Protein AF-A0A1E1MBS5-F1 (afdb_monomer)

Nearest PDB structures (foldseek):
  5yw8-assembly1_D  TM=5.000E-01  e=1.693E-01  Mesocricetus auratus
  5ykf-assembly1_B  TM=5.000E-01  e=1.693E-01  Mesocricetus auratus
  5yke-assembly1_B  TM=4.920E-01  e=1.924E-01  Mesocricetus auratus
  8hw4-assembly1_A  TM=5.013E-01  e=8.390E-01  Homo sapiens
  7w4p-assembly1_B  TM=4.405E-01  e=5.359E-01  Mesocricetus auratus

Sequence (190 aa):
MQFASICRLAEPVIRFEAITGRLWSCFPVAGLALVTLIDHCDIVTKTQISFQLGLILVLIATILSVRRRPDVHRDGRLVDRQWNVSLWAKYSFYWSESSLGATSRSDFHNSDMPAMDHVIRSEKTTARFRNIAIKEYSLPLWVQIAWAFSWELALQWIATLFSNSSDVAPAFASLQLLKYLETREEGSPS

pLDDT: mean 74.84, std 11.25, range [43.44, 92.5]

Foldseek 3Di:
DPVVVLVPDPDPVVSVVVVVVVVVVVVVVVVLVVVCVPDDNPVSVVVVVVVVVVVVVVVVVVQQQDQPADFDDDPNFTAQCLNRGGNVCNVVVVSCVVVVVLVVDPPDDPVNHGHYDPCPPPVNVVVLLVVQQPPPPPDDPVVSVCVSCVVVVVVVVVVVVVVVVVVCVVVVVVVVVVVVVVVVVVPDDD

Secondary structure (DSSP, 8-state):
--STTGGG---HHHHHHHHHHHHHHHHHHHHHHHHHTTS-HHHHHHHHHHHHHHHHHHHHHHHHHS--SPPPEETTEEB-GGGTS-HHHHHTTHHHHHHHHHHTSTT--TTSSPBPPTTT-HHHHHHHHHHHS---TTS-HHHHHHHHTHHHHHHHHHHHHHHHHHHHHHHHHHHHHHHHHHHHHHT---

Solvent-accessible surface area (backbone atoms only — not comparable to full-atom values): 11204 Å² total; per-residue (Å²): 130,75,69,73,67,60,80,69,62,90,54,71,66,65,50,49,54,55,50,52,57,50,50,66,60,45,54,61,54,53,53,51,55,60,54,48,72,73,67,64,58,66,65,56,49,53,52,50,50,54,51,54,52,50,52,51,50,52,51,50,51,50,61,28,61,47,65,78,40,76,88,56,68,54,96,93,36,52,38,53,44,65,78,28,44,18,55,49,39,44,74,70,49,54,55,50,52,70,57,54,60,53,57,74,42,97,79,64,47,86,84,74,54,60,41,80,45,76,77,74,34,65,71,49,41,52,50,50,48,62,70,66,44,69,87,58,93,83,66,60,68,68,58,47,50,52,60,76,42,39,68,62,50,51,53,52,50,51,53,48,54,51,50,59,56,54,67,48,46,63,62,52,52,52,52,51,50,49,54,56,51,52,58,55,60,75,68,59,85,128

Structure (mmCIF, N/CA/C/O backbone):
data_AF-A0A1E1MBS5-F1
#
_entry.id   AF-A0A1E1MBS5-F1
#
loop_
_atom_site.group_PDB
_atom_site.id
_atom_site.type_symbol
_atom_site.label_atom_id
_atom_site.label_alt_id
_atom_site.label_comp_id
_atom_site.label_asym_id
_atom_site.label_entity_id
_atom_site.label_seq_id
_atom_site.pdbx_PDB_ins_code
_atom_site.Cartn_x
_atom_site.Cartn_y
_atom_site.Cartn_z
_atom_site.occupancy
_atom_site.B_iso_or_equiv
_atom_site.auth_seq_id
_atom_site.auth_comp_id
_atom_site.auth_asym_id
_atom_site.auth_atom_id
_atom_site.pdbx_PDB_model_num
ATOM 1 N N . MET A 1 1 ? 24.872 -13.640 12.263 1.00 43.44 1 MET A N 1
ATOM 2 C CA . MET A 1 1 ? 24.181 -13.540 13.574 1.00 43.44 1 MET A CA 1
ATOM 3 C C . MET A 1 1 ? 22.720 -14.040 13.585 1.00 43.44 1 MET A C 1
ATOM 5 O O . MET A 1 1 ? 22.078 -13.929 14.617 1.00 43.44 1 MET A O 1
ATOM 9 N N . GLN A 1 2 ? 22.181 -14.652 12.517 1.00 46.75 2 GLN A N 1
ATOM 10 C CA . GLN A 1 2 ? 20.770 -15.102 12.475 1.00 46.75 2 GLN A CA 1
ATOM 11 C C . GLN A 1 2 ? 20.529 -16.574 12.872 1.00 46.75 2 GLN A C 1
ATOM 13 O O . GLN A 1 2 ? 19.384 -16.985 13.019 1.00 46.75 2 GLN A O 1
ATOM 18 N N . PHE A 1 3 ? 21.585 -17.375 13.048 1.00 49.19 3 PHE A N 1
ATOM 19 C CA . PHE A 1 3 ? 21.461 -18.780 13.463 1.00 49.19 3 PHE A CA 1
ATOM 20 C C . PHE A 1 3 ? 21.221 -18.932 14.975 1.00 49.19 3 PHE A C 1
ATOM 22 O O . PHE A 1 3 ? 20.470 -19.804 15.400 1.00 49.19 3 PHE A O 1
ATOM 29 N N . ALA A 1 4 ? 21.795 -18.041 15.792 1.00 53.50 4 ALA A N 1
ATOM 30 C CA . ALA A 1 4 ? 21.719 -18.122 17.253 1.00 53.50 4 ALA A CA 1
ATOM 31 C C . ALA A 1 4 ? 20.315 -17.831 17.820 1.00 53.50 4 ALA A C 1
ATOM 33 O O . ALA A 1 4 ? 19.956 -18.341 18.880 1.00 53.50 4 ALA A O 1
ATOM 34 N N . SER A 1 5 ? 19.497 -17.045 17.114 1.00 55.53 5 SER A N 1
ATOM 35 C CA . SER A 1 5 ? 18.133 -16.696 17.532 1.00 55.53 5 SER A CA 1
ATOM 36 C C . SER A 1 5 ? 17.126 -17.840 17.356 1.00 55.53 5 SER A C 1
ATOM 38 O O . SER A 1 5 ? 16.108 -17.865 18.041 1.00 55.53 5 SER A O 1
ATOM 40 N N . ILE A 1 6 ? 17.420 -18.822 16.499 1.00 52.81 6 ILE A N 1
ATOM 41 C CA . ILE A 1 6 ? 16.514 -19.939 16.172 1.00 52.81 6 ILE A CA 1
ATOM 42 C C . ILE A 1 6 ? 16.609 -21.056 17.221 1.00 52.81 6 ILE A C 1
ATOM 44 O O . ILE A 1 6 ? 15.614 -21.713 17.530 1.00 52.81 6 ILE A O 1
ATOM 48 N N . CYS A 1 7 ? 17.771 -21.203 17.867 1.00 55.03 7 CYS A N 1
ATOM 49 C CA . CYS A 1 7 ? 17.985 -22.169 18.947 1.00 55.03 7 CYS A CA 1
ATOM 50 C C . CYS A 1 7 ? 17.144 -21.897 20.209 1.00 55.03 7 CYS A C 1
ATOM 52 O O . CYS A 1 7 ? 17.124 -22.745 21.101 1.00 55.03 7 CYS A O 1
ATOM 54 N N . ARG A 1 8 ? 16.426 -20.765 20.286 1.00 55.91 8 ARG A N 1
ATOM 55 C CA . ARG A 1 8 ? 15.560 -20.388 21.418 1.00 55.91 8 ARG A CA 1
ATOM 56 C C . ARG A 1 8 ? 14.064 -20.693 21.235 1.00 55.91 8 ARG A C 1
ATOM 58 O O . ARG A 1 8 ? 13.311 -20.501 22.180 1.00 55.91 8 ARG A O 1
ATOM 65 N N . LEU A 1 9 ? 13.609 -21.172 20.073 1.00 52.72 9 LEU A N 1
ATOM 66 C CA . LEU A 1 9 ? 12.180 -21.458 19.841 1.00 52.72 9 LEU A CA 1
ATOM 67 C C . LEU A 1 9 ? 11.776 -22.810 20.454 1.00 52.72 9 LEU A C 1
ATOM 69 O O . LEU A 1 9 ? 12.338 -23.828 20.071 1.00 52.72 9 LEU A O 1
ATOM 73 N N . ALA A 1 10 ? 10.849 -22.850 21.409 1.00 56.34 10 ALA A N 1
ATOM 74 C CA . ALA A 1 10 ? 10.557 -24.056 22.199 1.00 56.34 10 ALA A CA 1
ATOM 75 C C . ALA A 1 10 ? 9.855 -25.194 21.423 1.00 56.34 10 ALA A C 1
ATOM 77 O O . ALA A 1 10 ? 9.894 -26.338 21.866 1.00 56.34 10 ALA A O 1
ATOM 78 N N . GLU A 1 11 ? 9.256 -24.916 20.260 1.00 61.88 11 GLU A N 1
ATOM 79 C CA . GLU A 1 11 ? 8.455 -25.901 19.525 1.00 61.88 11 GLU A CA 1
ATOM 80 C C . GLU A 1 11 ? 9.230 -26.543 18.352 1.00 61.88 11 GLU A C 1
ATOM 82 O O . GLU A 1 11 ? 9.668 -25.840 17.433 1.00 61.88 11 GLU A O 1
ATOM 87 N N . PRO A 1 12 ? 9.412 -27.880 18.344 1.00 59.19 12 PRO A N 1
ATOM 88 C CA . PRO A 1 12 ? 10.270 -28.578 17.380 1.00 59.19 12 PRO A CA 1
ATOM 89 C C . PRO A 1 12 ? 9.708 -28.585 15.951 1.00 59.19 12 PRO A C 1
ATOM 91 O O . PRO A 1 12 ? 10.474 -28.604 14.989 1.00 59.19 12 PRO A O 1
ATOM 94 N N . VAL A 1 13 ? 8.384 -28.519 15.801 1.00 60.75 13 VAL A N 1
ATOM 95 C CA . VAL A 1 13 ? 7.705 -28.590 14.497 1.00 60.75 13 VAL A CA 1
ATOM 96 C C . VAL A 1 13 ? 7.935 -27.313 13.684 1.00 60.75 13 VAL A C 1
ATOM 98 O O . VAL A 1 13 ? 8.320 -27.382 12.520 1.00 60.75 13 VAL A O 1
ATOM 101 N N . ILE A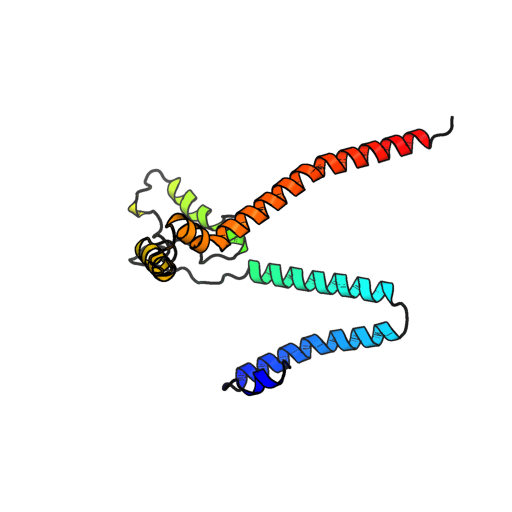 1 14 ? 7.828 -26.146 14.327 1.00 60.38 14 ILE A N 1
ATOM 102 C CA . ILE A 1 14 ? 8.049 -24.842 13.683 1.00 60.38 14 ILE A CA 1
ATOM 103 C C . ILE A 1 14 ? 9.520 -24.676 13.274 1.00 60.38 14 ILE A C 1
ATOM 105 O O . ILE A 1 14 ? 9.825 -24.085 12.238 1.00 60.38 14 ILE A O 1
ATOM 109 N N . ARG A 1 15 ? 10.456 -25.247 14.048 1.00 59.34 15 ARG A N 1
ATOM 110 C CA . ARG A 1 15 ? 11.875 -25.290 13.660 1.00 59.34 15 ARG A CA 1
ATOM 111 C C . ARG A 1 15 ? 12.094 -26.125 12.405 1.00 59.34 15 ARG A C 1
ATOM 113 O O . ARG A 1 15 ? 12.834 -25.689 11.530 1.00 59.34 15 ARG A O 1
ATOM 120 N N . PHE A 1 16 ? 11.479 -27.304 12.322 1.00 63.84 16 PHE A N 1
ATOM 121 C CA . PHE A 1 16 ? 11.656 -28.199 11.182 1.00 63.84 16 PHE A CA 1
ATOM 122 C C . PHE A 1 16 ? 11.092 -27.583 9.900 1.00 63.84 16 PHE A C 1
ATOM 124 O O . PHE A 1 16 ? 11.793 -27.515 8.897 1.00 63.84 16 PHE A O 1
ATOM 131 N N . GLU A 1 17 ? 9.883 -27.026 9.953 1.00 65.56 17 GLU A N 1
ATOM 132 C CA . GLU A 1 17 ? 9.257 -26.370 8.801 1.00 65.56 17 GLU A CA 1
ATOM 133 C C . GLU A 1 17 ? 10.051 -25.131 8.337 1.00 65.56 17 GLU A C 1
ATOM 135 O O . GLU A 1 17 ? 10.275 -24.937 7.140 1.00 65.56 17 GLU A O 1
ATOM 140 N N . ALA A 1 18 ? 10.588 -24.344 9.279 1.00 59.78 18 ALA A N 1
ATOM 141 C CA . ALA A 1 18 ? 11.434 -23.190 8.973 1.00 59.78 18 ALA A CA 1
ATOM 142 C C . ALA A 1 18 ? 12.805 -23.573 8.384 1.00 59.78 18 ALA A C 1
ATOM 144 O O . ALA A 1 18 ? 13.336 -22.852 7.534 1.00 59.78 18 ALA A O 1
ATOM 145 N N . ILE A 1 19 ? 13.395 -24.686 8.829 1.00 58.56 19 ILE A N 1
ATOM 146 C CA . ILE A 1 19 ? 14.666 -25.204 8.302 1.00 58.56 19 ILE A CA 1
ATOM 147 C C . ILE A 1 19 ? 14.451 -25.780 6.901 1.00 58.56 19 ILE A C 1
ATOM 149 O O . ILE A 1 19 ? 15.193 -25.431 5.981 1.00 58.56 19 ILE A O 1
ATOM 153 N N . THR A 1 20 ? 13.405 -26.586 6.713 1.00 65.62 20 THR A N 1
ATOM 1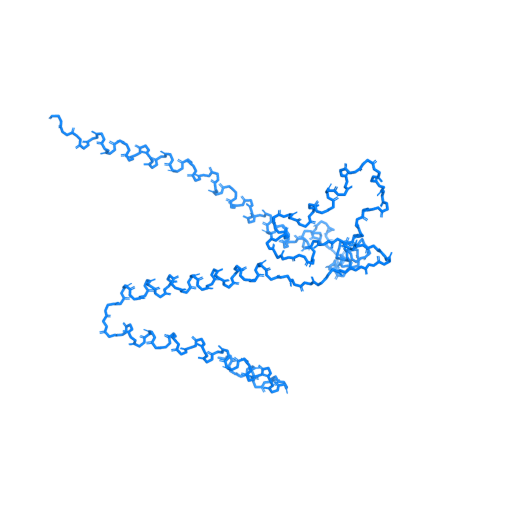54 C CA . THR A 1 20 ? 13.068 -27.176 5.416 1.00 65.62 20 THR A CA 1
ATOM 155 C C . THR A 1 20 ? 12.744 -26.077 4.401 1.00 65.62 20 THR A C 1
ATOM 157 O O . THR A 1 20 ? 13.358 -26.047 3.339 1.00 65.62 20 THR A O 1
ATOM 160 N N . GLY A 1 21 ? 11.925 -25.074 4.740 1.00 60.59 21 GLY A N 1
ATOM 161 C CA . GLY A 1 21 ? 11.631 -23.955 3.833 1.00 60.59 21 GLY A CA 1
ATOM 162 C C . GLY A 1 21 ? 12.871 -23.176 3.364 1.00 60.59 21 GLY A C 1
ATOM 163 O O . GLY A 1 21 ? 12.957 -22.792 2.198 1.00 60.59 21 GLY A O 1
ATOM 164 N N . ARG A 1 22 ? 13.875 -22.995 4.234 1.00 59.41 22 ARG A N 1
ATOM 165 C CA . ARG A 1 22 ? 15.131 -22.296 3.890 1.00 59.41 22 ARG A CA 1
ATOM 166 C C . ARG A 1 22 ? 16.079 -23.137 3.031 1.00 59.41 22 ARG A C 1
ATOM 168 O O . ARG A 1 22 ? 16.760 -22.590 2.163 1.00 59.41 22 ARG A O 1
ATOM 175 N N . LEU A 1 23 ? 16.115 -24.453 3.243 1.00 58.50 23 LEU A N 1
ATOM 176 C CA . LEU A 1 23 ? 16.908 -25.387 2.433 1.00 58.50 23 LEU A CA 1
ATOM 177 C C . LEU A 1 23 ? 16.415 -25.437 0.983 1.00 58.50 23 LEU A C 1
ATOM 179 O O . LEU A 1 23 ? 17.227 -25.356 0.060 1.00 58.50 23 LEU A O 1
ATOM 183 N N . TRP A 1 24 ? 15.094 -25.475 0.785 1.00 58.53 24 TRP A N 1
ATOM 184 C CA . TRP A 1 24 ? 14.482 -25.498 -0.547 1.00 58.53 24 TRP A CA 1
ATOM 185 C C . TRP A 1 24 ? 14.707 -24.201 -1.337 1.00 58.53 24 TRP A C 1
ATOM 187 O O . TRP A 1 24 ? 14.851 -24.260 -2.554 1.00 58.53 24 TRP A O 1
ATOM 197 N N . SER A 1 25 ? 14.816 -23.042 -0.674 1.00 62.84 25 SER A N 1
ATOM 198 C CA . SER A 1 25 ? 15.157 -21.782 -1.354 1.00 62.84 25 SER A CA 1
ATOM 199 C C . SER A 1 25 ? 16.639 -21.662 -1.727 1.00 62.84 25 SER A C 1
ATOM 201 O O . SER A 1 25 ? 16.966 -21.028 -2.726 1.00 62.84 25 SER A O 1
ATOM 203 N N . CYS A 1 26 ? 17.545 -22.265 -0.949 1.00 58.16 26 CYS A N 1
ATOM 204 C CA . CYS A 1 26 ? 18.988 -22.132 -1.176 1.00 58.16 26 CYS A CA 1
ATOM 205 C C . CYS A 1 26 ? 19.525 -23.083 -2.249 1.00 58.16 26 CYS A C 1
ATOM 207 O O . CYS A 1 26 ? 20.440 -22.706 -2.973 1.00 58.16 26 CYS A O 1
ATOM 209 N N . PHE A 1 27 ? 18.967 -24.288 -2.376 1.00 65.69 27 PHE A N 1
ATOM 210 C CA . PHE A 1 27 ? 19.426 -25.282 -3.352 1.00 65.69 27 PHE A CA 1
ATOM 211 C C . PHE A 1 27 ? 19.411 -24.792 -4.815 1.00 65.69 27 PHE A C 1
ATOM 213 O O . PHE A 1 27 ? 20.440 -24.910 -5.483 1.00 65.69 27 PHE A O 1
ATOM 220 N N . PRO A 1 28 ? 18.316 -24.191 -5.328 1.00 64.25 28 PRO A N 1
ATOM 221 C CA . PRO A 1 28 ? 18.292 -23.690 -6.701 1.00 64.25 28 PRO A CA 1
ATOM 222 C C . PRO A 1 28 ? 19.162 -22.438 -6.874 1.00 64.25 28 PRO A C 1
ATOM 224 O O . PRO A 1 28 ? 19.803 -22.284 -7.907 1.00 64.25 28 PRO A O 1
ATOM 227 N N . VAL A 1 29 ? 19.247 -21.570 -5.860 1.00 68.38 29 VAL A N 1
ATOM 228 C CA . VAL A 1 29 ? 20.064 -20.344 -5.914 1.00 68.38 29 VAL A CA 1
ATOM 229 C C . VAL A 1 29 ? 21.560 -20.670 -5.921 1.00 68.38 29 VAL A C 1
ATOM 231 O O . VAL A 1 29 ? 22.307 -20.083 -6.697 1.00 68.38 29 VAL A O 1
ATOM 234 N N . ALA A 1 30 ? 21.998 -21.634 -5.109 1.00 68.62 30 ALA A N 1
ATOM 235 C CA . ALA A 1 30 ? 23.387 -22.087 -5.075 1.00 68.62 30 ALA A CA 1
ATOM 236 C C . ALA A 1 30 ? 23.769 -22.871 -6.341 1.00 68.62 30 ALA A C 1
ATOM 238 O O . ALA A 1 30 ? 24.863 -22.679 -6.867 1.00 68.62 30 ALA A O 1
ATOM 239 N N . GLY A 1 31 ? 22.861 -23.708 -6.857 1.00 68.19 31 GLY A N 1
ATOM 240 C CA . GLY A 1 31 ? 23.065 -24.435 -8.112 1.00 68.19 31 GLY A CA 1
ATOM 241 C C . GLY A 1 31 ? 23.203 -23.499 -9.314 1.00 68.19 31 GLY A C 1
ATOM 242 O O . GLY A 1 31 ? 24.127 -23.653 -10.107 1.00 68.19 31 GLY A O 1
ATOM 243 N N . LEU A 1 32 ? 22.346 -22.479 -9.414 1.00 65.00 32 LEU A N 1
ATOM 244 C CA . LEU A 1 32 ? 22.415 -21.482 -10.487 1.00 65.00 32 LEU A CA 1
ATOM 245 C C . LEU A 1 32 ? 23.643 -20.571 -10.354 1.00 65.00 32 LEU A C 1
ATOM 247 O O . LEU A 1 32 ? 24.292 -20.301 -11.359 1.00 65.00 32 LEU A O 1
ATOM 251 N N . ALA A 1 33 ? 24.031 -20.182 -9.133 1.00 65.50 33 ALA A N 1
ATOM 252 C CA . ALA A 1 33 ? 25.256 -19.415 -8.893 1.00 65.50 33 ALA A CA 1
ATOM 253 C C . ALA A 1 33 ? 26.529 -20.182 -9.311 1.00 65.50 33 ALA A C 1
ATOM 255 O O . ALA A 1 33 ? 27.469 -19.598 -9.851 1.00 65.50 33 ALA A O 1
ATOM 256 N N . LEU A 1 34 ? 26.555 -21.502 -9.109 1.00 64.62 34 LEU A N 1
ATOM 257 C CA . LEU A 1 34 ? 27.677 -22.347 -9.524 1.00 64.62 34 LEU A CA 1
ATOM 258 C C . LEU A 1 34 ? 27.730 -22.507 -11.054 1.00 64.62 34 LEU A C 1
ATOM 260 O O . LEU A 1 34 ? 28.814 -22.485 -11.631 1.00 64.62 34 LEU A O 1
ATOM 264 N N . VAL A 1 35 ? 26.569 -22.569 -11.719 1.00 63.78 35 VAL A N 1
ATOM 265 C CA . VAL A 1 35 ? 26.462 -22.568 -13.191 1.00 63.78 35 VAL A CA 1
ATOM 266 C C . VAL A 1 35 ? 26.869 -21.213 -13.793 1.00 63.78 35 VAL A C 1
ATOM 268 O O . VAL A 1 35 ? 27.533 -21.193 -14.826 1.00 63.78 35 VAL A O 1
ATOM 271 N N . THR A 1 36 ? 26.572 -20.083 -13.134 1.00 62.69 36 THR A N 1
ATOM 272 C CA . THR A 1 36 ? 26.982 -18.737 -13.602 1.00 62.69 36 THR A CA 1
ATOM 273 C C . THR A 1 36 ? 28.489 -18.482 -13.553 1.00 62.69 36 THR A C 1
ATOM 275 O O . THR A 1 36 ? 28.961 -17.544 -14.190 1.00 62.69 36 THR A O 1
ATOM 278 N N . LEU A 1 37 ? 29.249 -19.297 -12.812 1.00 64.44 37 LEU A N 1
ATOM 279 C CA . LEU A 1 37 ? 30.705 -19.172 -12.714 1.00 64.44 37 LEU A CA 1
ATOM 280 C C . LEU A 1 37 ? 31.432 -19.745 -13.948 1.00 64.44 37 LEU A C 1
ATOM 282 O O . LEU A 1 37 ? 32.617 -19.479 -14.124 1.00 64.44 37 LEU A O 1
ATOM 286 N N . ILE A 1 38 ? 30.750 -20.552 -14.773 1.00 68.06 38 ILE A N 1
ATOM 287 C CA . ILE A 1 38 ? 31.397 -21.388 -15.795 1.00 68.06 38 ILE A CA 1
ATOM 288 C C . ILE A 1 38 ? 31.468 -20.710 -17.172 1.00 68.06 38 ILE A C 1
ATOM 290 O O . ILE A 1 38 ? 32.527 -20.795 -17.780 1.00 68.06 38 ILE A O 1
ATOM 294 N N . ASP A 1 39 ? 30.433 -20.009 -17.655 1.00 67.56 39 ASP A N 1
ATOM 295 C CA . ASP A 1 39 ? 30.529 -19.091 -18.811 1.00 67.56 39 ASP A CA 1
ATOM 296 C C . ASP A 1 39 ? 29.199 -18.324 -19.036 1.00 67.56 39 ASP A C 1
ATOM 298 O O . ASP A 1 39 ? 28.127 -18.852 -18.745 1.00 67.56 39 ASP A O 1
ATOM 302 N N . HIS A 1 40 ? 29.261 -17.104 -19.593 1.00 65.94 40 HIS A N 1
ATOM 303 C CA . HIS A 1 40 ? 28.150 -16.183 -19.948 1.00 65.94 40 HIS A CA 1
ATOM 304 C C . HIS A 1 40 ? 27.393 -15.491 -18.784 1.00 65.94 40 HIS A C 1
ATOM 306 O O . HIS A 1 40 ? 26.178 -15.612 -18.607 1.00 65.94 40 HIS A O 1
ATOM 312 N N . CYS A 1 41 ? 28.127 -14.656 -18.041 1.00 62.53 41 CYS A N 1
ATOM 313 C CA . CYS A 1 41 ? 27.702 -13.973 -16.809 1.00 62.53 41 CYS A CA 1
ATOM 314 C C . CYS A 1 41 ? 26.468 -13.039 -16.942 1.00 62.53 41 CYS A C 1
ATOM 316 O O . CYS A 1 41 ? 25.635 -12.987 -16.037 1.00 62.53 41 CYS A O 1
ATOM 318 N N . ASP A 1 42 ? 26.278 -12.336 -18.066 1.00 68.88 42 ASP A N 1
ATOM 319 C CA . ASP A 1 42 ? 25.215 -11.314 -18.179 1.00 68.88 42 ASP A CA 1
ATOM 320 C C . ASP A 1 42 ? 23.835 -11.862 -18.571 1.00 68.88 42 ASP A C 1
ATOM 322 O O . ASP A 1 42 ? 22.803 -11.354 -18.127 1.00 68.88 42 ASP A O 1
ATOM 326 N N . ILE A 1 43 ? 23.779 -12.886 -19.423 1.00 68.06 43 ILE A N 1
ATOM 327 C CA . ILE A 1 43 ? 22.499 -13.426 -19.915 1.00 68.06 43 ILE A CA 1
ATOM 328 C C . ILE A 1 43 ? 21.842 -14.271 -18.822 1.00 68.06 43 ILE A C 1
ATOM 330 O O . ILE A 1 43 ? 20.634 -14.172 -18.587 1.00 68.06 43 ILE A O 1
ATOM 334 N N . VAL A 1 44 ? 22.641 -15.065 -18.108 1.00 73.56 44 VAL A N 1
ATOM 335 C CA . VAL A 1 44 ? 22.144 -15.956 -17.056 1.00 73.56 44 VAL A CA 1
ATOM 336 C C . VAL A 1 44 ? 21.650 -15.152 -15.848 1.00 73.56 44 VAL A C 1
ATOM 338 O O . VAL A 1 44 ? 20.568 -15.431 -15.331 1.00 73.56 44 VAL A O 1
ATOM 341 N N . THR A 1 45 ? 22.359 -14.090 -15.450 1.00 72.94 45 THR A N 1
ATOM 342 C CA . THR A 1 45 ? 21.942 -13.219 -14.334 1.00 72.94 45 THR A CA 1
ATOM 343 C C . THR A 1 45 ? 20.668 -12.437 -14.647 1.00 72.94 45 THR A C 1
ATOM 345 O O . THR A 1 45 ? 19.757 -12.405 -13.816 1.00 72.94 45 THR A O 1
ATOM 348 N N . LYS A 1 46 ? 20.535 -11.879 -15.858 1.00 77.94 46 LYS A N 1
ATOM 349 C CA . LYS A 1 46 ? 19.292 -11.222 -16.303 1.00 77.94 46 LYS A CA 1
ATOM 350 C C . LYS A 1 46 ? 18.107 -12.185 -16.285 1.00 77.94 46 LYS A C 1
ATOM 352 O O . LYS A 1 46 ? 17.058 -11.854 -15.738 1.00 77.94 46 LYS A O 1
ATOM 357 N N . THR A 1 47 ? 18.299 -13.395 -16.808 1.00 78.62 47 THR A N 1
ATOM 358 C CA . THR A 1 47 ? 17.253 -14.429 -16.842 1.00 78.62 47 THR A CA 1
ATOM 359 C C . THR A 1 47 ? 16.830 -14.842 -15.430 1.00 78.62 47 THR A C 1
ATOM 361 O O . T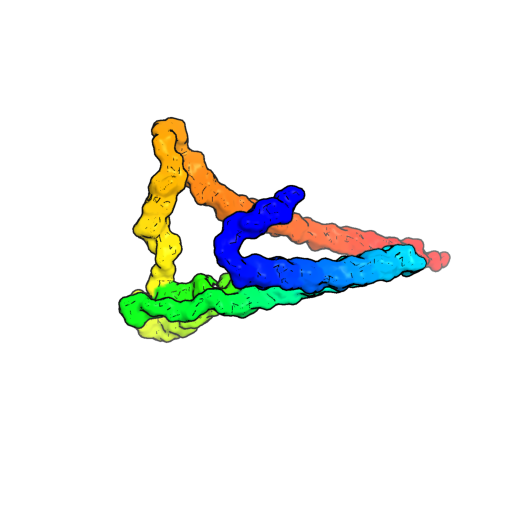HR A 1 47 ? 15.637 -14.968 -15.146 1.00 78.62 47 THR A O 1
ATOM 364 N N . GLN A 1 48 ? 17.788 -14.977 -14.509 1.00 77.75 48 GLN A N 1
ATOM 365 C CA . GLN A 1 48 ? 17.510 -15.306 -13.114 1.00 77.75 48 GLN A CA 1
ATOM 366 C C . GLN A 1 48 ? 16.721 -14.197 -12.403 1.00 77.75 48 GLN A C 1
ATOM 368 O O . GLN A 1 48 ? 15.763 -14.498 -11.691 1.00 77.75 48 GLN A O 1
ATOM 373 N N . ILE A 1 49 ? 17.085 -12.927 -12.601 1.00 82.00 49 ILE A N 1
ATOM 374 C CA . ILE A 1 49 ? 16.376 -11.789 -11.994 1.00 82.00 49 ILE A CA 1
ATOM 375 C C . ILE A 1 49 ? 14.936 -11.720 -12.511 1.00 82.00 49 ILE A C 1
ATOM 377 O O . ILE A 1 49 ? 14.008 -11.581 -11.714 1.00 82.00 49 ILE A O 1
ATOM 381 N N . SER A 1 50 ? 14.722 -11.881 -13.821 1.00 81.19 50 SER A N 1
ATOM 382 C CA . SER A 1 50 ? 13.375 -11.927 -14.403 1.00 81.19 50 SER A CA 1
ATOM 383 C C . SER A 1 50 ? 12.538 -13.066 -13.819 1.00 81.19 50 SER A C 1
ATOM 385 O O . SER A 1 50 ? 11.370 -12.865 -13.488 1.00 81.19 50 SER A O 1
ATOM 387 N N . PHE A 1 51 ? 13.138 -14.243 -13.627 1.00 85.56 51 PHE A N 1
ATOM 388 C CA . PHE A 1 51 ? 12.455 -15.383 -13.020 1.00 85.56 51 PHE A CA 1
ATOM 389 C C . PHE A 1 51 ? 12.103 -15.137 -11.544 1.00 85.56 51 PHE A C 1
ATOM 391 O O . PHE A 1 51 ? 10.979 -15.410 -11.122 1.00 85.56 51 PHE A O 1
ATOM 398 N N . GLN A 1 52 ? 13.024 -14.559 -10.767 1.00 85.75 52 GLN A N 1
ATOM 399 C CA . GLN A 1 52 ? 12.775 -14.185 -9.371 1.00 85.75 52 GLN A CA 1
ATOM 400 C C . GLN A 1 52 ? 11.661 -13.138 -9.253 1.00 85.75 52 GLN A C 1
ATOM 402 O O . GLN A 1 52 ? 10.777 -13.284 -8.410 1.00 85.75 52 GLN A O 1
ATOM 407 N N . LEU A 1 53 ? 11.649 -12.127 -10.126 1.00 88.44 53 LEU A N 1
ATOM 408 C CA . LEU A 1 53 ? 10.574 -11.134 -10.186 1.00 88.44 53 LEU A CA 1
ATOM 409 C C . LEU A 1 53 ? 9.225 -11.772 -10.535 1.00 88.44 53 LEU A C 1
ATOM 411 O O . LEU A 1 53 ? 8.220 -11.456 -9.899 1.00 88.44 53 LEU A O 1
ATOM 415 N N . GLY A 1 54 ? 9.203 -12.707 -11.489 1.00 88.75 54 GLY A N 1
ATOM 416 C CA . GLY A 1 54 ? 8.000 -13.458 -11.847 1.00 88.75 54 GLY A CA 1
ATOM 417 C C . GLY A 1 54 ? 7.440 -14.262 -10.671 1.00 88.75 54 GLY A C 1
ATOM 418 O O . GLY A 1 54 ? 6.251 -14.170 -10.370 1.00 88.75 54 GLY A O 1
ATOM 419 N N . LEU A 1 55 ? 8.297 -14.988 -9.948 1.00 87.44 55 LEU A N 1
ATOM 420 C CA . LEU A 1 55 ? 7.893 -15.737 -8.754 1.00 87.44 55 LEU A CA 1
ATOM 421 C C . LEU A 1 55 ? 7.354 -14.825 -7.647 1.00 87.44 55 LEU A C 1
ATOM 423 O O . LEU A 1 55 ? 6.336 -15.145 -7.035 1.00 87.44 55 LEU A O 1
ATOM 427 N N . ILE A 1 56 ? 7.996 -13.677 -7.408 1.00 88.81 56 ILE A N 1
ATOM 428 C CA . ILE A 1 56 ? 7.517 -12.687 -6.434 1.00 88.81 56 ILE A CA 1
ATOM 429 C C . ILE A 1 56 ? 6.133 -12.172 -6.836 1.00 88.81 56 ILE A C 1
ATOM 431 O O . ILE A 1 56 ? 5.248 -12.081 -5.987 1.00 88.81 56 ILE A O 1
ATOM 435 N N . LEU A 1 57 ? 5.910 -11.885 -8.118 1.00 89.38 57 LEU A N 1
ATOM 436 C CA . LEU A 1 57 ? 4.619 -11.410 -8.610 1.00 89.38 57 LEU A CA 1
ATOM 437 C C . LEU A 1 57 ? 3.520 -12.464 -8.420 1.00 89.38 57 LEU A C 1
ATOM 439 O O . LEU A 1 57 ? 2.433 -12.133 -7.948 1.00 89.38 57 LEU A O 1
ATOM 443 N N . VAL A 1 58 ? 3.812 -13.737 -8.699 1.00 88.12 58 VAL A N 1
ATOM 444 C CA . VAL A 1 58 ? 2.880 -14.852 -8.451 1.00 88.12 58 VAL A CA 1
ATOM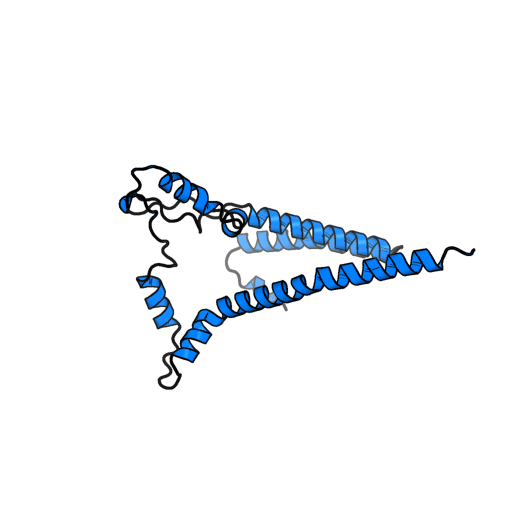 445 C C . VAL A 1 58 ? 2.583 -15.005 -6.956 1.00 88.12 58 VAL A C 1
ATOM 447 O O . VAL A 1 58 ? 1.427 -15.180 -6.566 1.00 88.12 58 VAL A O 1
ATOM 450 N N . LEU A 1 59 ? 3.592 -14.885 -6.091 1.00 86.81 59 LEU A N 1
ATOM 451 C CA . LEU A 1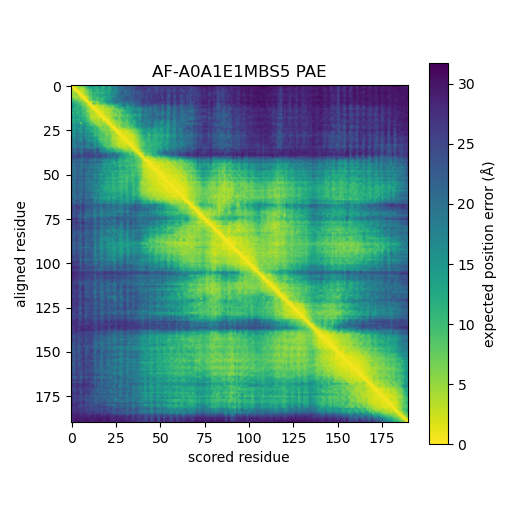 59 ? 3.393 -14.900 -4.639 1.00 86.81 59 LEU A CA 1
ATOM 452 C C . LEU A 1 59 ? 2.516 -13.730 -4.177 1.00 86.81 59 LEU A C 1
ATOM 454 O O . LEU A 1 59 ? 1.599 -13.919 -3.384 1.00 86.81 59 LEU A O 1
ATOM 458 N N . ILE A 1 60 ? 2.731 -12.528 -4.707 1.00 86.12 60 ILE A N 1
ATOM 459 C CA . ILE A 1 60 ? 1.880 -11.374 -4.401 1.00 86.12 60 ILE A CA 1
ATOM 460 C C . ILE A 1 60 ? 0.446 -11.633 -4.876 1.00 86.12 60 ILE A C 1
ATOM 462 O O . ILE A 1 60 ? -0.488 -11.460 -4.097 1.00 86.12 60 ILE A O 1
ATOM 466 N N . ALA A 1 61 ? 0.255 -12.107 -6.108 1.00 83.94 61 ALA A N 1
ATOM 467 C CA . ALA A 1 61 ? -1.066 -12.395 -6.664 1.00 83.94 61 ALA A CA 1
ATOM 468 C C . ALA A 1 61 ? -1.825 -13.451 -5.845 1.00 83.94 61 ALA A C 1
ATOM 470 O O . ALA A 1 61 ? -3.001 -13.269 -5.524 1.00 83.94 61 ALA A O 1
ATOM 471 N N . THR A 1 62 ? -1.146 -14.523 -5.432 1.00 83.56 62 THR A N 1
ATOM 472 C CA . THR A 1 62 ? -1.743 -15.550 -4.567 1.00 83.56 62 THR A CA 1
ATOM 473 C C . THR A 1 62 ? -2.130 -14.970 -3.207 1.00 83.56 62 THR A C 1
ATOM 475 O O . THR A 1 62 ? -3.275 -15.129 -2.788 1.00 83.56 62 THR A O 1
ATOM 478 N N . ILE A 1 63 ? -1.248 -14.204 -2.556 1.00 82.81 63 ILE A N 1
ATOM 479 C CA . ILE A 1 63 ? -1.539 -13.527 -1.281 1.00 82.81 63 ILE A CA 1
ATOM 480 C C . ILE A 1 63 ? -2.722 -12.555 -1.407 1.00 82.81 63 ILE A C 1
ATOM 482 O O . ILE A 1 63 ? -3.522 -12.440 -0.473 1.00 82.81 63 ILE A O 1
ATOM 486 N N . LEU A 1 64 ? -2.832 -11.850 -2.536 1.00 81.94 64 LEU A N 1
ATOM 487 C CA . LEU A 1 64 ? -3.920 -10.913 -2.805 1.00 81.94 64 LEU A CA 1
ATOM 488 C C . LEU A 1 64 ? -5.256 -11.618 -3.057 1.00 81.94 64 LEU A C 1
ATOM 490 O O . LEU A 1 64 ? -6.298 -11.064 -2.702 1.00 81.94 64 LEU A O 1
ATOM 494 N N . SER A 1 65 ? -5.221 -12.821 -3.636 1.00 81.25 65 SER A N 1
ATOM 495 C CA . SER A 1 65 ? -6.404 -13.612 -3.981 1.00 81.25 65 SER A CA 1
ATOM 496 C C . SER A 1 65 ? -6.921 -14.476 -2.827 1.00 81.25 65 SER A C 1
ATOM 498 O O . SER A 1 65 ? -8.113 -14.785 -2.794 1.00 81.25 65 SER A O 1
ATOM 500 N N . VAL A 1 66 ? -6.070 -14.870 -1.872 1.00 82.81 66 VAL A N 1
ATOM 501 C CA . VAL A 1 66 ? -6.491 -15.712 -0.741 1.00 82.81 66 VAL A CA 1
ATOM 502 C C . VAL A 1 66 ? -7.493 -14.969 0.150 1.00 82.81 66 VAL A C 1
ATOM 504 O O . VAL A 1 66 ? -7.219 -13.892 0.687 1.00 82.81 66 VAL A O 1
ATOM 507 N N . ARG A 1 67 ? -8.664 -15.584 0.355 1.00 75.50 67 ARG A N 1
ATOM 508 C CA . ARG A 1 67 ? -9.681 -15.127 1.310 1.00 75.50 67 ARG A CA 1
ATOM 509 C C . ARG A 1 67 ? -9.195 -15.411 2.732 1.00 75.50 67 ARG A C 1
ATOM 511 O O . ARG A 1 67 ? -9.044 -16.565 3.119 1.00 75.50 67 ARG A O 1
ATOM 518 N N . ARG A 1 68 ? -8.935 -14.357 3.512 1.00 65.06 68 ARG A N 1
ATOM 519 C CA . ARG A 1 68 ? -8.285 -14.483 4.829 1.00 65.06 68 ARG A CA 1
ATOM 520 C C . ARG A 1 68 ? -9.238 -14.800 5.987 1.00 65.06 68 ARG A C 1
ATOM 522 O O . ARG A 1 68 ? -8.747 -15.239 7.024 1.00 65.06 68 ARG A O 1
ATOM 529 N N . ARG A 1 69 ? -10.559 -14.583 5.860 1.00 68.31 69 ARG A N 1
ATOM 530 C CA . ARG A 1 69 ? -11.534 -14.852 6.939 1.00 68.31 69 ARG A CA 1
ATOM 531 C C . ARG A 1 69 ? -12.921 -15.305 6.432 1.00 68.31 69 ARG A C 1
ATOM 533 O O . ARG A 1 69 ? -13.355 -14.864 5.364 1.00 68.31 69 ARG A O 1
ATOM 540 N N . PRO A 1 70 ? -13.620 -16.186 7.178 1.00 74.88 70 PRO A N 1
ATOM 541 C CA . PRO A 1 70 ? -15.026 -16.518 6.939 1.00 74.88 70 PRO A CA 1
ATOM 542 C C . PRO A 1 70 ? -15.955 -15.361 7.343 1.00 74.88 70 PRO A C 1
ATOM 544 O O . PRO A 1 70 ? -15.568 -14.495 8.126 1.00 74.88 70 PRO A O 1
ATOM 547 N N . ASP A 1 71 ? -17.180 -15.344 6.807 1.00 73.94 71 ASP A N 1
ATOM 548 C CA . ASP A 1 71 ? -18.151 -14.278 7.081 1.00 73.94 71 ASP A CA 1
ATOM 549 C C . ASP A 1 71 ? -18.617 -14.294 8.543 1.00 73.94 71 ASP A C 1
ATOM 551 O O . ASP A 1 71 ? -19.184 -15.273 9.034 1.00 73.94 71 ASP A O 1
ATOM 555 N N . VAL A 1 72 ? -18.383 -13.183 9.241 1.00 78.06 72 VAL A N 1
ATOM 556 C CA . VAL A 1 72 ? -18.757 -13.011 10.648 1.00 78.06 72 VAL A CA 1
ATOM 557 C C . VAL A 1 72 ? -20.174 -12.451 10.741 1.00 78.06 72 VAL A C 1
ATOM 559 O O . VAL A 1 72 ? -20.491 -11.423 10.144 1.00 78.06 72 VAL A O 1
ATOM 562 N N . HIS A 1 73 ? -21.013 -13.116 11.532 1.00 79.12 73 HIS A N 1
ATOM 563 C CA . HIS A 1 73 ? -22.366 -12.670 11.847 1.00 79.12 73 HIS A CA 1
ATOM 564 C C . HIS A 1 73 ? -22.422 -12.262 13.318 1.00 79.12 73 HIS A C 1
ATOM 566 O O . HIS A 1 73 ? -21.892 -12.962 14.184 1.00 79.12 73 HIS A O 1
ATOM 572 N N . ARG A 1 74 ? -23.059 -11.130 13.612 1.00 67.31 74 ARG A N 1
ATOM 573 C CA . ARG A 1 74 ? -23.295 -10.659 14.979 1.00 67.31 74 ARG A CA 1
ATOM 574 C C . ARG A 1 74 ? -24.754 -10.253 15.118 1.00 67.31 74 ARG A C 1
ATOM 576 O O . ARG A 1 74 ? -25.263 -9.518 14.282 1.00 67.31 74 ARG A O 1
ATOM 583 N N . ASP A 1 75 ? -25.414 -10.758 16.157 1.00 67.75 75 ASP A N 1
ATOM 584 C CA . ASP A 1 75 ? -26.811 -10.435 16.482 1.00 67.75 75 ASP A CA 1
ATOM 585 C C . ASP A 1 75 ? -27.777 -10.705 15.307 1.00 67.75 75 ASP A C 1
ATOM 587 O O . ASP A 1 75 ? -28.687 -9.930 15.026 1.00 67.75 75 ASP A O 1
ATOM 591 N N . GLY A 1 76 ? -27.530 -11.795 14.565 1.00 72.25 76 GLY A N 1
ATOM 592 C CA . GLY A 1 76 ? -28.308 -12.184 13.381 1.00 72.25 76 GLY A CA 1
ATOM 593 C C . GLY A 1 76 ? -28.048 -11.339 12.129 1.00 72.25 76 GLY A C 1
ATOM 594 O O . GLY A 1 76 ? -28.634 -11.613 11.085 1.00 72.25 76 GLY A O 1
ATOM 595 N N . ARG A 1 77 ? -27.158 -10.342 12.202 1.00 71.69 77 ARG A N 1
ATOM 596 C CA . ARG A 1 77 ? -26.805 -9.458 11.086 1.00 71.69 77 ARG A CA 1
ATOM 597 C C . ARG A 1 77 ? -25.421 -9.771 10.542 1.00 71.69 77 ARG A C 1
ATOM 599 O O . ARG A 1 77 ? -24.499 -10.130 11.281 1.00 71.69 77 ARG A O 1
ATOM 606 N N . LEU A 1 78 ? -25.278 -9.610 9.232 1.00 75.69 78 LEU A N 1
ATOM 607 C CA . LEU A 1 78 ? -23.992 -9.692 8.560 1.00 75.69 78 LEU A CA 1
ATOM 608 C C . LEU A 1 78 ? -23.144 -8.474 8.965 1.00 75.69 78 LEU A C 1
ATOM 610 O O . LEU A 1 78 ? -23.587 -7.329 8.833 1.00 75.69 78 LEU A O 1
ATOM 614 N N . VAL A 1 79 ? -21.941 -8.717 9.485 1.00 79.88 79 VAL A N 1
ATOM 615 C CA . VAL A 1 79 ? -20.950 -7.654 9.709 1.00 79.88 79 VAL A CA 1
ATOM 616 C C . VAL A 1 79 ? -20.345 -7.268 8.361 1.00 79.88 79 VAL A C 1
ATOM 618 O O . VAL A 1 79 ? -20.238 -8.113 7.469 1.00 79.88 79 VAL A O 1
ATOM 621 N N . ASP A 1 80 ? -19.957 -6.001 8.211 1.00 80.12 80 ASP A N 1
ATOM 622 C CA . ASP A 1 80 ? -19.283 -5.507 7.012 1.00 80.12 80 ASP A CA 1
ATOM 623 C C . ASP A 1 80 ? -18.176 -6.471 6.530 1.00 80.12 80 ASP A C 1
ATOM 625 O O . ASP A 1 80 ? -17.309 -6.924 7.287 1.00 80.12 80 ASP A O 1
ATOM 629 N N . ARG A 1 81 ? -18.231 -6.812 5.239 1.00 78.38 81 ARG A N 1
ATOM 630 C CA . ARG A 1 81 ? -17.344 -7.782 4.592 1.00 78.38 81 ARG A CA 1
ATOM 631 C C . ARG A 1 81 ? -15.979 -7.203 4.236 1.00 78.38 81 ARG A C 1
ATOM 633 O O . ARG A 1 81 ? -15.118 -7.976 3.814 1.00 78.38 81 ARG A O 1
ATOM 640 N N . GLN A 1 82 ? -15.737 -5.906 4.444 1.00 79.31 82 GLN A N 1
ATOM 641 C CA . GLN A 1 82 ? -14.475 -5.234 4.102 1.00 79.31 82 GLN A CA 1
ATOM 642 C C . GLN A 1 82 ? -13.213 -5.993 4.573 1.00 79.31 82 GLN A C 1
ATOM 644 O O . GLN A 1 82 ? -12.200 -6.012 3.870 1.00 79.31 82 GLN A O 1
ATOM 649 N N . TRP A 1 83 ? -13.256 -6.638 5.744 1.00 73.94 83 TRP A N 1
ATOM 650 C CA . TRP A 1 83 ? -12.128 -7.404 6.303 1.00 73.94 83 TRP A CA 1
ATOM 651 C C . TRP A 1 83 ? -12.212 -8.925 6.091 1.00 73.94 83 TRP A C 1
ATOM 653 O O . TRP A 1 83 ? -11.263 -9.636 6.429 1.00 73.94 83 TRP A O 1
ATOM 663 N N . ASN A 1 84 ? -13.309 -9.418 5.508 1.00 76.94 84 ASN A N 1
ATOM 664 C CA . ASN A 1 84 ? -13.543 -10.842 5.237 1.00 76.94 84 ASN A CA 1
ATOM 665 C C . ASN A 1 84 ? -13.254 -11.237 3.779 1.00 76.94 84 ASN A C 1
ATOM 667 O O . ASN A 1 84 ? -13.110 -12.422 3.476 1.00 76.94 84 ASN A O 1
ATOM 671 N N . VAL A 1 85 ? -13.143 -10.264 2.873 1.00 79.31 85 VAL A N 1
ATOM 672 C CA . VAL A 1 85 ? -12.811 -10.497 1.461 1.00 79.31 85 VAL A CA 1
ATOM 673 C C . VAL A 1 85 ? -11.300 -10.633 1.220 1.00 79.31 85 VAL A C 1
ATOM 675 O O . VAL A 1 85 ? -10.475 -10.374 2.100 1.00 79.31 85 VAL A O 1
ATOM 678 N N . SER A 1 86 ? -10.922 -11.067 0.015 1.00 83.12 86 SER A N 1
ATOM 679 C CA . SER A 1 86 ? -9.525 -11.051 -0.430 1.00 83.12 86 SER A CA 1
ATOM 680 C C . SER A 1 86 ? -8.987 -9.612 -0.482 1.00 83.12 86 SER A C 1
ATOM 682 O O . SER A 1 86 ? -9.753 -8.654 -0.607 1.00 83.12 86 SER A O 1
ATOM 684 N N . LEU A 1 87 ? -7.666 -9.429 -0.385 1.00 81.31 87 LEU A N 1
ATOM 685 C CA . LEU A 1 87 ? -7.072 -8.084 -0.443 1.00 81.31 87 LEU A CA 1
ATOM 686 C C . LEU A 1 87 ? -7.362 -7.400 -1.783 1.00 81.31 87 LEU A C 1
ATOM 688 O O . LEU A 1 87 ? -7.596 -6.193 -1.814 1.00 81.31 87 LEU A O 1
ATOM 692 N N . TRP A 1 88 ? -7.410 -8.179 -2.867 1.00 82.81 88 TRP A N 1
ATOM 693 C CA . TRP A 1 88 ? -7.817 -7.680 -4.176 1.00 82.81 88 TRP A CA 1
ATOM 694 C C . TRP A 1 88 ? -9.257 -7.154 -4.174 1.00 82.81 88 TRP A C 1
ATOM 696 O O . TRP A 1 88 ? -9.504 -6.026 -4.595 1.00 82.81 88 TRP A O 1
ATOM 706 N N . ALA A 1 89 ? -10.205 -7.930 -3.642 1.00 82.06 89 ALA A N 1
ATOM 707 C CA . ALA A 1 89 ? -11.605 -7.519 -3.522 1.00 82.06 89 ALA A CA 1
ATOM 708 C C . ALA A 1 89 ? -11.786 -6.314 -2.580 1.00 82.06 89 ALA A C 1
ATOM 710 O O . ALA A 1 89 ? -12.686 -5.500 -2.772 1.00 82.06 89 ALA A O 1
ATOM 711 N N . LYS A 1 90 ? -10.911 -6.168 -1.578 1.00 84.94 90 LYS A N 1
ATOM 712 C CA . LYS A 1 90 ? -10.878 -4.994 -0.699 1.00 84.94 90 LYS A CA 1
ATOM 713 C C . LYS A 1 90 ? -10.449 -3.731 -1.450 1.00 84.94 90 LYS A C 1
ATOM 715 O O . LYS A 1 90 ? -11.100 -2.703 -1.302 1.00 84.94 90 LYS A O 1
ATOM 720 N N . TYR A 1 91 ? -9.374 -3.813 -2.237 1.00 82.56 91 TYR A N 1
ATOM 721 C CA . TYR A 1 91 ? -8.831 -2.674 -2.986 1.00 82.56 91 TYR A CA 1
ATOM 722 C C . TYR A 1 91 ? -9.714 -2.266 -4.171 1.00 82.56 91 TYR A C 1
ATOM 724 O O . TYR A 1 91 ? -9.928 -1.084 -4.404 1.00 82.56 91 TYR A O 1
ATOM 732 N N . SER A 1 92 ? -10.287 -3.242 -4.876 1.00 86.31 92 SER A N 1
ATOM 733 C CA . SER A 1 92 ? -11.243 -3.012 -5.971 1.00 86.31 92 SER A CA 1
ATOM 734 C C . SER A 1 92 ? -12.641 -2.596 -5.496 1.00 86.31 92 SER A C 1
ATOM 736 O O . SER A 1 92 ? -13.538 -2.451 -6.317 1.00 86.31 92 SER A O 1
ATOM 738 N N . PHE A 1 93 ? -12.849 -2.428 -4.184 1.00 84.06 93 PHE A N 1
ATOM 739 C CA . PHE A 1 93 ? -14.148 -2.132 -3.569 1.00 84.06 93 PHE A CA 1
ATOM 740 C C . PHE A 1 93 ? -15.263 -3.148 -3.876 1.00 84.06 93 PHE A C 1
ATOM 742 O O . PHE A 1 93 ? -16.418 -2.898 -3.558 1.00 84.06 93 PHE A O 1
ATOM 749 N N . TYR A 1 94 ? -14.937 -4.337 -4.389 1.00 85.94 94 TYR A N 1
ATOM 750 C CA . TYR A 1 94 ? -15.911 -5.380 -4.734 1.00 85.94 94 TYR A CA 1
ATOM 751 C C . TYR A 1 94 ? -16.788 -5.816 -3.545 1.00 85.94 94 TYR A C 1
ATOM 753 O O . TYR A 1 94 ? -17.938 -6.212 -3.701 1.00 85.94 94 TYR A O 1
ATOM 761 N N . TRP A 1 95 ? -16.272 -5.708 -2.318 1.00 83.44 95 TRP A N 1
ATOM 762 C CA . TRP A 1 95 ? -17.032 -6.027 -1.106 1.00 83.44 95 TRP A CA 1
ATOM 763 C C . TRP A 1 95 ? -18.318 -5.196 -0.939 1.00 83.44 95 TRP A C 1
ATOM 765 O O . TRP A 1 95 ? -19.277 -5.697 -0.345 1.00 83.44 95 TRP A O 1
ATOM 775 N N . SER A 1 96 ? -18.362 -3.961 -1.455 1.00 83.38 96 SER A N 1
ATOM 776 C CA . SER A 1 96 ? -19.509 -3.059 -1.293 1.00 83.38 96 SER A CA 1
ATOM 777 C C . SER A 1 96 ? -20.641 -3.347 -2.279 1.00 83.38 96 SER A C 1
ATOM 779 O O . SER A 1 96 ? -21.784 -2.990 -1.998 1.00 83.38 96 SER A O 1
ATOM 781 N N . GLU A 1 97 ? -20.362 -4.044 -3.384 1.00 84.38 97 GLU A N 1
ATOM 782 C CA . GLU A 1 97 ? -21.339 -4.360 -4.432 1.00 84.38 97 GLU A CA 1
ATOM 783 C C . GLU A 1 97 ? -22.553 -5.105 -3.864 1.00 84.38 97 GLU A C 1
ATOM 785 O O . GLU A 1 97 ? -23.697 -4.759 -4.151 1.00 84.38 97 GLU A O 1
ATOM 790 N N . SER A 1 98 ? -22.317 -6.077 -2.977 1.00 77.12 98 SER A N 1
ATOM 791 C CA . SER A 1 98 ? -23.402 -6.839 -2.347 1.00 77.12 98 SER A CA 1
ATOM 792 C C . SER A 1 98 ? -24.315 -5.983 -1.459 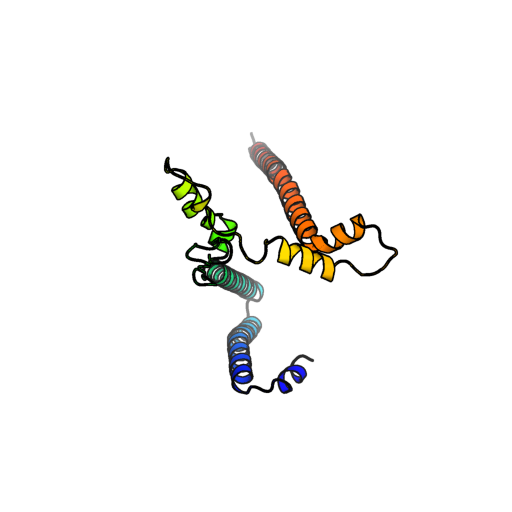1.00 77.12 98 SER A C 1
ATOM 794 O O . SER A 1 98 ? -25.516 -6.240 -1.390 1.00 77.12 98 SER A O 1
ATOM 796 N N . SER A 1 99 ? -23.767 -4.944 -0.823 1.00 77.38 99 SER A N 1
ATOM 797 C CA . SER A 1 99 ? -24.531 -3.997 -0.005 1.00 77.38 99 SER A CA 1
ATOM 798 C C . SER A 1 99 ? -25.283 -2.994 -0.883 1.00 77.38 99 SER A C 1
ATOM 800 O O . SER A 1 99 ? -26.468 -2.759 -0.672 1.00 77.38 99 SER A O 1
ATOM 802 N N . LEU A 1 100 ? -24.625 -2.458 -1.916 1.00 80.44 100 LEU A N 1
ATOM 803 C CA . LEU A 1 100 ? -25.213 -1.524 -2.884 1.00 80.44 100 LEU A CA 1
ATOM 804 C C . LEU A 1 100 ? -26.361 -2.164 -3.678 1.00 80.44 100 LEU A C 1
ATOM 806 O O . LEU A 1 100 ? -27.396 -1.536 -3.898 1.00 80.44 100 LEU A O 1
ATOM 810 N N . GLY A 1 101 ? -26.218 -3.437 -4.055 1.00 79.12 101 GLY A N 1
ATOM 811 C CA . GLY A 1 101 ? -27.276 -4.203 -4.711 1.00 79.12 101 GLY A CA 1
ATOM 812 C C . GLY A 1 101 ? -28.519 -4.374 -3.832 1.00 79.12 101 GLY A C 1
ATOM 813 O O . GLY A 1 101 ? -29.637 -4.333 -4.345 1.00 79.12 101 GLY A O 1
ATOM 814 N N . ALA A 1 102 ? -28.356 -4.494 -2.511 1.00 74.50 102 ALA A N 1
ATOM 815 C CA . ALA A 1 102 ? -29.479 -4.548 -1.575 1.00 74.50 102 ALA A CA 1
ATOM 816 C C . ALA A 1 102 ? -30.203 -3.195 -1.461 1.00 74.50 102 ALA A C 1
ATOM 818 O O . ALA A 1 102 ? -31.429 -3.169 -1.385 1.00 74.50 102 ALA A O 1
ATOM 819 N N . THR A 1 103 ? -29.467 -2.082 -1.535 1.00 73.56 103 THR A N 1
ATOM 820 C CA . THR A 1 103 ? -30.025 -0.718 -1.516 1.00 73.56 103 THR A CA 1
ATOM 821 C C . THR A 1 103 ? -30.812 -0.362 -2.780 1.00 73.56 103 THR A C 1
ATOM 823 O O . THR A 1 103 ? -31.671 0.510 -2.735 1.00 73.56 103 THR A O 1
ATOM 826 N N . SER A 1 104 ? -30.579 -1.050 -3.903 1.00 77.50 104 SER A N 1
ATOM 827 C CA . SER A 1 104 ? -31.370 -0.849 -5.130 1.00 77.50 104 SER A CA 1
ATOM 828 C C . SER A 1 104 ? -32.839 -1.284 -5.004 1.00 77.50 104 SER A C 1
ATOM 830 O O . SER A 1 104 ? -33.665 -0.930 -5.845 1.00 77.50 104 SER A O 1
ATOM 832 N N . ARG A 1 105 ? -33.180 -2.052 -3.961 1.00 77.06 105 ARG A N 1
ATOM 833 C CA . ARG A 1 105 ? -34.554 -2.471 -3.671 1.00 77.06 105 ARG A CA 1
ATOM 834 C C . ARG A 1 105 ? -35.295 -1.336 -2.958 1.00 77.06 105 ARG A C 1
ATOM 836 O O . ARG A 1 105 ? -34.752 -0.728 -2.042 1.00 77.06 105 ARG A O 1
ATOM 843 N N . SER A 1 106 ? -36.546 -1.086 -3.349 1.00 66.81 106 SER A N 1
ATOM 844 C CA . SER A 1 106 ? -37.388 0.011 -2.833 1.00 66.81 106 SER A CA 1
ATOM 845 C C . SER A 1 106 ? -37.615 -0.007 -1.318 1.00 66.81 106 SER A C 1
ATOM 847 O O . SER A 1 106 ? -37.961 1.022 -0.747 1.00 66.81 106 SER A O 1
ATOM 849 N N . ASP A 1 107 ? -37.397 -1.155 -0.673 1.00 75.88 107 ASP A N 1
ATOM 850 C CA . ASP A 1 107 ? -37.739 -1.389 0.732 1.00 75.88 107 ASP A CA 1
ATOM 851 C C . ASP A 1 107 ? -36.516 -1.325 1.663 1.00 75.88 107 ASP A C 1
ATOM 853 O O . ASP A 1 107 ? -36.563 -1.820 2.788 1.00 75.88 107 ASP A O 1
ATOM 857 N N . PHE A 1 108 ? -35.409 -0.722 1.213 1.00 76.25 108 PHE A N 1
ATOM 858 C CA . PHE A 1 108 ? -34.179 -0.634 1.998 1.00 76.25 108 PHE A CA 1
ATOM 859 C C . PHE A 1 108 ? -34.387 0.175 3.287 1.00 76.25 108 PHE A C 1
ATOM 861 O O . PHE A 1 108 ? -34.521 1.401 3.269 1.00 76.25 108 PHE A O 1
ATOM 868 N N . HIS A 1 109 ? -34.391 -0.517 4.425 1.00 76.38 109 HIS A N 1
ATOM 869 C CA . HIS A 1 109 ? -34.465 0.096 5.747 1.00 76.38 109 HIS A CA 1
ATOM 870 C C . HIS A 1 109 ? -33.089 0.152 6.417 1.00 76.38 109 HIS A C 1
ATOM 872 O O . HIS A 1 109 ? -32.208 -0.664 6.163 1.00 76.38 109 HIS A O 1
ATOM 878 N N . ASN A 1 110 ? -32.929 1.059 7.388 1.00 72.25 110 ASN A N 1
ATOM 879 C CA . ASN A 1 110 ? -31.725 1.130 8.232 1.00 72.25 110 ASN A CA 1
ATOM 880 C C . ASN A 1 110 ? -31.406 -0.195 8.960 1.00 72.25 110 ASN A C 1
ATOM 882 O O . ASN A 1 110 ? -30.280 -0.399 9.412 1.00 72.25 110 ASN A O 1
ATOM 886 N N . SER A 1 111 ? -32.380 -1.102 9.095 1.00 71.94 111 SER A N 1
ATOM 887 C CA . SER A 1 111 ? -32.172 -2.449 9.631 1.00 71.94 111 SER A CA 1
ATOM 888 C C . SER A 1 111 ? -31.339 -3.355 8.724 1.00 71.94 111 SER A C 1
ATOM 890 O O . SER A 1 111 ? -30.670 -4.248 9.243 1.00 71.94 111 SER A O 1
ATOM 892 N N . ASP A 1 112 ? -31.355 -3.107 7.416 1.00 71.50 112 ASP A N 1
ATOM 893 C CA . ASP A 1 112 ? -30.711 -3.944 6.397 1.00 71.50 112 ASP A CA 1
ATOM 894 C C . ASP A 1 112 ? -29.272 -3.508 6.116 1.00 71.50 112 ASP A C 1
ATOM 896 O O . ASP A 1 112 ? -28.524 -4.190 5.414 1.00 71.50 112 ASP A O 1
ATOM 900 N N . MET A 1 113 ? -28.858 -2.379 6.697 1.00 78.12 113 MET A N 1
ATOM 901 C CA . MET A 1 113 ? -27.480 -1.929 6.629 1.00 78.12 113 MET A CA 1
ATOM 902 C C . MET A 1 113 ? -26.582 -2.888 7.433 1.00 78.12 113 MET A C 1
ATOM 904 O O . MET A 1 113 ? -26.910 -3.223 8.581 1.00 78.12 113 MET A O 1
ATOM 908 N N . PRO A 1 114 ? -25.452 -3.349 6.859 1.00 77.00 114 PRO A N 1
ATOM 909 C CA . PRO A 1 114 ? -24.539 -4.250 7.549 1.00 77.00 114 PRO A CA 1
ATOM 910 C C . PRO A 1 114 ? -24.018 -3.629 8.845 1.00 77.00 114 PRO A C 1
ATOM 912 O O . PRO A 1 114 ? -23.828 -2.415 8.960 1.00 77.00 114 PRO A O 1
ATOM 915 N N . ALA A 1 115 ? -23.771 -4.479 9.840 1.00 76.75 115 ALA A N 1
ATOM 916 C CA . ALA A 1 115 ? -23.248 -4.022 11.117 1.00 76.75 115 ALA A CA 1
ATOM 917 C C . ALA A 1 115 ? -21.809 -3.511 10.949 1.00 76.75 115 ALA A C 1
ATOM 919 O O . ALA A 1 115 ? -20.975 -4.162 10.316 1.00 76.75 115 ALA A O 1
ATOM 920 N N . MET A 1 116 ? -21.517 -2.358 11.556 1.00 76.44 116 MET A N 1
ATOM 921 C CA . MET A 1 116 ? -20.195 -1.741 11.479 1.00 76.44 116 MET A CA 1
ATOM 922 C C . MET A 1 116 ? -19.125 -2.633 12.112 1.00 76.44 116 MET A C 1
ATOM 924 O O . MET A 1 116 ? -19.317 -3.192 13.202 1.00 76.44 116 MET A O 1
ATOM 928 N N . ASP A 1 117 ? -17.986 -2.733 11.428 1.00 74.44 117 ASP A N 1
ATOM 929 C CA . ASP A 1 117 ? -16.876 -3.568 11.856 1.00 74.44 117 ASP A CA 1
ATOM 930 C C . ASP A 1 117 ? -16.303 -3.136 13.220 1.00 74.44 117 ASP A C 1
ATOM 932 O O . ASP A 1 117 ? -16.319 -1.966 13.622 1.00 74.44 117 ASP A O 1
ATOM 936 N N . HIS A 1 118 ? -15.770 -4.111 13.952 1.00 71.25 118 HIS A N 1
ATOM 937 C CA . HIS A 1 118 ? -15.219 -3.935 15.293 1.00 71.25 118 HIS A CA 1
ATOM 938 C C . HIS A 1 118 ? -14.025 -2.969 15.345 1.00 71.25 118 HIS A C 1
ATOM 940 O O . HIS A 1 118 ? -13.787 -2.378 16.399 1.00 71.25 118 HIS A O 1
ATOM 946 N N . VAL A 1 119 ? -13.293 -2.797 14.237 1.00 65.56 119 VAL A N 1
ATOM 947 C CA . VAL A 1 119 ? -12.106 -1.929 14.153 1.00 65.56 119 VAL A CA 1
ATOM 948 C C . VAL A 1 119 ? -12.475 -0.444 14.104 1.00 65.56 119 VAL A C 1
ATOM 950 O O . VAL A 1 119 ? -11.764 0.373 14.681 1.00 65.56 119 VAL A O 1
ATOM 953 N N . ILE A 1 120 ? -13.587 -0.096 13.448 1.00 67.25 120 ILE A N 1
ATOM 954 C CA . ILE A 1 120 ? -14.036 1.296 13.247 1.00 67.25 120 ILE A CA 1
ATOM 955 C C . ILE A 1 120 ? -15.021 1.737 14.344 1.00 67.25 120 ILE A C 1
ATOM 957 O O . ILE A 1 120 ? -15.300 2.926 14.507 1.00 67.25 120 ILE A O 1
ATOM 961 N N . ARG A 1 121 ? -15.530 0.794 15.150 1.00 74.69 121 ARG A N 1
ATOM 962 C CA . ARG A 1 121 ? -16.473 1.074 16.238 1.00 74.69 121 ARG A CA 1
ATOM 963 C C . ARG A 1 121 ? -15.936 2.163 17.174 1.00 74.69 121 ARG A C 1
ATOM 965 O O . ARG A 1 121 ? -14.863 2.016 17.756 1.00 74.69 121 ARG A O 1
ATOM 972 N N . SER A 1 122 ? -16.739 3.208 17.380 1.00 70.88 122 SER A N 1
ATOM 973 C CA . SER A 1 122 ? -16.399 4.397 18.181 1.00 70.88 122 SER A CA 1
ATOM 974 C C . SER A 1 122 ? -15.825 4.069 19.561 1.00 70.88 122 SER A C 1
ATOM 976 O O . SER A 1 122 ? -14.871 4.707 19.996 1.00 70.88 122 SER A O 1
ATOM 978 N N . GLU A 1 123 ? -16.341 3.034 20.223 1.00 67.12 123 GLU A N 1
ATOM 979 C CA . GLU A 1 123 ? -15.842 2.545 21.512 1.00 67.12 123 GLU A CA 1
ATOM 980 C C . GLU A 1 123 ? -14.375 2.083 21.437 1.00 67.12 123 GLU A C 1
ATOM 982 O O . GLU A 1 123 ? -13.540 2.486 22.249 1.00 67.12 123 GLU A O 1
ATOM 987 N N . LYS A 1 124 ? -14.032 1.278 20.423 1.00 71.62 124 LYS A N 1
ATOM 988 C CA . LYS A 1 124 ? -12.674 0.759 20.217 1.00 71.62 124 LYS A CA 1
ATOM 989 C C . LYS A 1 124 ? -11.738 1.843 19.703 1.00 71.62 124 LYS A C 1
ATOM 991 O O . LYS A 1 124 ? -10.606 1.920 20.176 1.00 71.62 124 LYS A O 1
ATOM 996 N N . THR A 1 125 ? -12.212 2.715 18.818 1.00 68.81 125 THR A N 1
ATOM 997 C CA . THR A 1 125 ? -11.443 3.851 18.295 1.00 68.81 125 THR A CA 1
ATOM 998 C C . THR A 1 125 ? -11.106 4.851 19.399 1.00 68.81 125 THR A C 1
ATOM 1000 O O . THR A 1 125 ? -9.953 5.256 19.522 1.00 68.81 125 THR A O 1
ATOM 1003 N N . THR A 1 126 ? -12.062 5.179 20.273 1.00 74.12 126 THR A N 1
ATOM 1004 C CA . THR A 1 126 ? -11.838 6.096 21.404 1.00 74.12 126 THR A CA 1
ATOM 1005 C C . THR A 1 126 ? -10.903 5.481 22.444 1.00 74.12 126 THR A C 1
ATOM 1007 O O . THR A 1 126 ? -10.014 6.164 22.950 1.00 74.12 126 THR A O 1
ATOM 1010 N N . ALA A 1 127 ? -11.046 4.184 22.740 1.00 74.19 127 ALA A N 1
ATOM 1011 C CA . ALA A 1 127 ? -10.129 3.479 23.635 1.00 74.19 127 ALA A CA 1
ATOM 1012 C C . ALA A 1 127 ? -8.707 3.397 23.054 1.00 74.19 127 ALA A C 1
ATOM 1014 O O . ALA A 1 127 ? -7.733 3.637 23.763 1.00 74.19 127 ALA A O 1
ATOM 1015 N N . ARG A 1 128 ? -8.578 3.111 21.752 1.00 72.94 128 ARG A N 1
ATOM 1016 C CA . ARG A 1 128 ? -7.293 3.078 21.044 1.00 72.94 128 ARG A CA 1
ATOM 1017 C C . ARG A 1 128 ? -6.637 4.455 21.023 1.00 72.94 128 ARG A C 1
ATOM 1019 O O . ARG A 1 128 ? -5.459 4.554 21.343 1.00 72.94 128 ARG A O 1
ATOM 1026 N N . PHE A 1 129 ? -7.395 5.504 20.716 1.00 72.12 129 PHE A N 1
ATOM 1027 C CA . PHE A 1 129 ? -6.905 6.878 20.757 1.00 72.12 129 PHE A CA 1
ATOM 1028 C C . PHE A 1 129 ? -6.439 7.259 22.164 1.00 72.12 129 PHE A C 1
ATOM 1030 O O . PHE A 1 129 ? -5.335 7.760 22.320 1.00 72.12 129 PHE A O 1
ATOM 1037 N N . ARG A 1 130 ? -7.214 6.927 23.203 1.00 72.12 130 ARG A N 1
ATOM 1038 C CA . ARG A 1 130 ? -6.836 7.172 24.603 1.00 72.12 130 ARG A CA 1
ATOM 1039 C C . ARG A 1 130 ? -5.570 6.419 25.031 1.00 72.12 130 ARG A C 1
ATOM 1041 O O . ARG A 1 130 ? -4.837 6.924 25.871 1.00 72.12 130 ARG A O 1
ATOM 1048 N N . ASN A 1 131 ? -5.322 5.234 24.473 1.00 72.94 131 ASN A N 1
ATOM 1049 C CA . ASN A 1 131 ? -4.117 4.447 24.751 1.00 72.94 131 ASN A CA 1
ATOM 1050 C C . ASN A 1 131 ? -2.878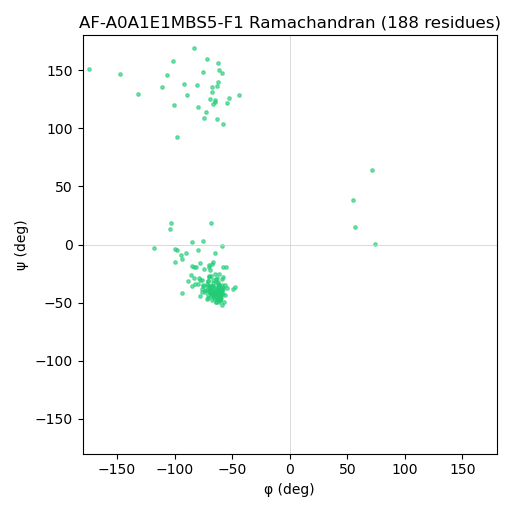 4.942 23.983 1.00 72.94 131 ASN A C 1
ATOM 1052 O O . ASN A 1 131 ? -1.765 4.739 24.455 1.00 72.94 131 ASN A O 1
ATOM 1056 N N . ILE A 1 132 ? -3.059 5.550 22.804 1.00 69.81 132 ILE A N 1
ATOM 1057 C CA . ILE A 1 132 ? -1.969 6.081 21.962 1.00 69.81 132 ILE A CA 1
ATOM 1058 C C . ILE A 1 132 ? -1.634 7.530 22.324 1.00 69.81 132 ILE A C 1
ATOM 1060 O O . ILE A 1 132 ? -0.481 7.932 22.194 1.00 69.81 132 ILE A O 1
ATOM 1064 N N . ALA A 1 133 ? -2.622 8.310 22.774 1.00 68.94 133 ALA A N 1
ATOM 1065 C CA . ALA A 1 133 ? -2.427 9.667 23.257 1.00 68.94 133 ALA A CA 1
ATOM 1066 C C . ALA A 1 133 ? -1.427 9.629 24.416 1.00 68.94 133 ALA A C 1
ATOM 1068 O O . ALA A 1 133 ? -1.736 9.185 25.524 1.00 68.94 133 ALA A O 1
ATOM 1069 N N . ILE A 1 134 ? -0.197 10.042 24.114 1.00 63.44 134 ILE A N 1
ATOM 1070 C CA . ILE A 1 134 ? 0.904 10.096 25.061 1.00 63.44 134 ILE A CA 1
ATOM 1071 C C . ILE A 1 134 ? 0.408 10.925 26.243 1.00 63.44 134 ILE A C 1
ATOM 1073 O O . ILE A 1 134 ? -0.001 12.073 26.081 1.00 63.44 134 ILE A O 1
ATOM 1077 N N . LYS A 1 135 ? 0.425 10.334 27.440 1.00 61.28 135 LYS A N 1
ATOM 1078 C CA . LYS A 1 135 ? -0.032 10.955 28.696 1.00 61.28 135 LYS A CA 1
ATOM 1079 C C . LYS A 1 135 ? 0.878 12.107 29.158 1.00 61.28 135 LYS A C 1
ATOM 1081 O O . LYS A 1 135 ? 0.879 12.470 30.332 1.00 61.28 135 LYS A O 1
ATOM 1086 N N . GLU A 1 136 ? 1.684 12.649 28.253 1.00 60.69 136 GLU A N 1
ATOM 1087 C CA . GLU A 1 136 ? 2.535 13.799 28.483 1.00 60.69 136 GLU A CA 1
ATOM 1088 C C . GLU A 1 136 ? 1.660 15.044 28.505 1.00 60.69 136 GLU A C 1
ATOM 1090 O O . GLU A 1 136 ? 1.134 15.502 27.490 1.00 60.69 136 GLU A O 1
ATOM 1095 N N . TYR A 1 137 ? 1.527 15.596 29.706 1.00 59.53 137 TYR A N 1
ATOM 1096 C CA . TYR A 1 137 ? 0.711 16.760 30.045 1.00 59.53 137 TYR A CA 1
ATOM 1097 C C . TYR A 1 137 ? 1.076 18.051 29.278 1.00 59.53 137 TYR A C 1
ATOM 1099 O O . TYR A 1 137 ? 0.437 19.077 29.486 1.00 59.53 137 TYR A O 1
ATOM 1107 N N . SER A 1 138 ? 2.098 18.022 28.414 1.00 69.56 138 SER A N 1
ATOM 1108 C CA . SER A 1 138 ? 2.699 19.204 27.786 1.00 69.56 138 SER A CA 1
ATOM 1109 C C . SER A 1 138 ? 2.591 19.247 26.257 1.00 69.56 138 SER A C 1
ATOM 1111 O O . SER A 1 138 ? 3.040 20.225 25.658 1.00 69.56 138 SER A O 1
ATOM 1113 N N . LEU A 1 139 ? 2.035 18.221 25.601 1.00 76.25 139 LEU A N 1
ATOM 1114 C CA . LEU A 1 139 ? 1.934 18.204 24.137 1.00 76.25 139 LEU A CA 1
ATOM 1115 C C . LEU A 1 139 ? 0.603 18.802 23.646 1.00 76.25 139 LEU A C 1
ATOM 1117 O O . LEU A 1 139 ? -0.451 18.467 24.191 1.00 76.25 139 LEU A O 1
ATOM 1121 N N . PRO A 1 140 ? 0.609 19.626 22.579 1.00 82.38 140 PRO A N 1
ATOM 1122 C CA . PRO A 1 140 ? -0.618 20.093 21.945 1.00 82.38 140 PRO A CA 1
ATOM 1123 C C . PRO A 1 140 ? -1.420 18.918 21.374 1.00 82.38 140 PRO A C 1
ATOM 1125 O O . PRO A 1 140 ? -0.863 18.024 20.733 1.00 82.38 140 PRO A O 1
ATOM 1128 N N . LEU A 1 141 ? -2.745 18.958 21.520 1.00 80.00 141 LEU A N 1
ATOM 1129 C CA . LEU A 1 141 ? -3.656 17.907 21.044 1.00 80.00 141 LEU A CA 1
ATOM 1130 C C . LEU A 1 141 ? -3.509 17.627 19.536 1.00 80.00 141 LEU A C 1
ATOM 1132 O O . LEU A 1 141 ? -3.569 16.478 19.107 1.00 80.00 141 LEU A O 1
ATOM 1136 N N . TRP A 1 142 ? -3.229 18.659 18.735 1.00 82.06 142 TRP A N 1
ATOM 1137 C CA . TRP A 1 142 ? -2.990 18.520 17.294 1.00 82.06 142 TRP A CA 1
ATOM 1138 C C . TRP A 1 142 ? -1.764 17.657 16.965 1.00 82.06 142 TRP A C 1
ATOM 1140 O O . TRP A 1 142 ? -1.802 16.870 16.022 1.00 82.06 142 TRP A O 1
ATOM 1150 N N . VAL A 1 143 ? -0.699 17.747 17.770 1.00 83.44 143 VAL A N 1
ATOM 1151 C CA . VAL A 1 143 ? 0.513 16.930 17.594 1.00 83.44 143 VAL A CA 1
ATOM 1152 C C . VAL A 1 143 ? 0.217 15.470 17.928 1.00 83.44 143 VAL A C 1
ATOM 1154 O O . VAL A 1 143 ? 0.660 14.578 17.211 1.00 83.44 143 VAL A O 1
ATOM 1157 N N . GLN A 1 144 ? -0.587 15.216 18.963 1.00 81.00 144 GLN A N 1
ATOM 1158 C CA . GLN A 1 144 ? -0.996 13.858 19.333 1.00 81.00 144 GLN A CA 1
ATOM 1159 C C . GLN A 1 144 ? -1.860 13.203 18.247 1.00 81.00 144 GLN A C 1
ATOM 1161 O O . GLN A 1 144 ? -1.656 12.034 17.926 1.00 81.00 144 GLN A O 1
ATOM 1166 N N . ILE A 1 145 ? -2.785 13.959 17.640 1.00 82.12 145 ILE A N 1
ATOM 1167 C CA . ILE A 1 145 ? -3.582 13.485 16.499 1.00 82.12 145 ILE A CA 1
ATOM 1168 C C . ILE A 1 145 ? -2.672 13.201 15.299 1.00 82.12 145 ILE A C 1
ATOM 1170 O O . ILE A 1 145 ? -2.738 12.110 14.734 1.00 82.12 145 ILE A O 1
ATOM 1174 N N . ALA A 1 146 ? -1.789 14.135 14.938 1.00 82.62 146 ALA A N 1
ATOM 1175 C CA . ALA A 1 146 ? -0.870 13.955 13.815 1.00 82.62 146 ALA A CA 1
ATOM 1176 C C . ALA A 1 146 ? 0.025 12.715 13.991 1.00 82.62 146 ALA A C 1
ATOM 1178 O O . ALA A 1 146 ? 0.250 11.972 13.038 1.00 82.62 146 ALA A O 1
ATOM 1179 N N . TRP A 1 147 ? 0.477 12.439 15.217 1.00 82.44 147 TRP A N 1
ATOM 1180 C CA . TRP A 1 147 ? 1.226 11.22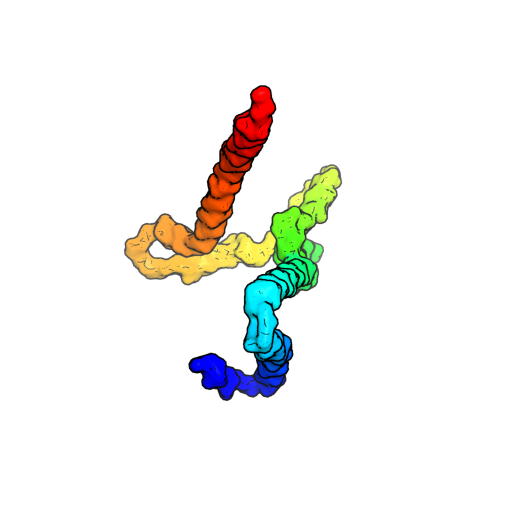5 15.539 1.00 82.44 147 TRP A CA 1
ATOM 1181 C C . TRP A 1 147 ? 0.377 9.957 15.457 1.00 82.44 147 TRP A C 1
ATOM 1183 O O . TRP A 1 147 ? 0.819 8.966 14.872 1.00 82.44 147 TRP A O 1
ATOM 1193 N N . ALA A 1 148 ? -0.845 9.983 15.995 1.00 81.38 148 ALA A N 1
ATOM 1194 C CA . ALA A 1 148 ? -1.750 8.835 15.983 1.00 81.38 148 ALA A CA 1
ATOM 1195 C C . ALA A 1 148 ? -2.116 8.385 14.556 1.00 81.38 148 ALA A C 1
ATOM 1197 O O . ALA A 1 148 ? -2.225 7.184 14.307 1.00 81.38 148 ALA A O 1
ATOM 1198 N N . PHE A 1 149 ? -2.251 9.332 13.623 1.00 82.19 149 PHE A N 1
ATOM 1199 C CA . PHE A 1 149 ? -2.580 9.081 12.213 1.00 82.19 149 PHE A CA 1
ATOM 1200 C C . PHE A 1 149 ? -1.377 9.203 11.267 1.00 82.19 149 PHE A C 1
ATOM 1202 O O . PHE A 1 149 ? -1.545 9.216 10.049 1.00 82.19 149 PHE A O 1
ATOM 1209 N N . SER A 1 150 ? -0.156 9.250 11.803 1.00 83.19 150 SER A N 1
ATOM 1210 C CA . SER A 1 150 ? 1.076 9.433 11.020 1.00 83.19 150 SER A CA 1
ATOM 1211 C C . SER A 1 150 ? 1.233 8.410 9.893 1.00 83.19 150 SER A C 1
ATOM 1213 O O . SER A 1 150 ? 1.653 8.761 8.795 1.00 83.19 150 SER A O 1
ATOM 1215 N N . TRP A 1 151 ? 0.838 7.157 10.135 1.00 82.69 151 TRP A N 1
ATOM 1216 C CA . TRP A 1 151 ? 0.870 6.101 9.124 1.00 82.69 151 TRP A CA 1
ATOM 1217 C C . TRP A 1 151 ? -0.109 6.344 7.969 1.00 82.69 151 TRP A C 1
ATOM 1219 O O . TRP A 1 151 ? 0.250 6.179 6.805 1.00 82.69 151 TRP A O 1
ATOM 1229 N N . GLU A 1 152 ? -1.341 6.754 8.277 1.00 85.81 152 GLU A N 1
ATOM 1230 C CA . GLU A 1 152 ? -2.352 7.050 7.255 1.00 85.81 152 GLU A CA 1
ATOM 1231 C C . GLU A 1 152 ? -1.958 8.283 6.440 1.00 85.81 152 GLU A C 1
ATOM 1233 O O . GLU A 1 152 ? -2.039 8.261 5.213 1.00 85.81 152 GLU A O 1
ATOM 1238 N N . LEU A 1 153 ? -1.429 9.312 7.108 1.00 87.38 153 LEU A N 1
ATOM 1239 C CA . LEU A 1 153 ? -0.861 10.486 6.453 1.00 87.38 153 LEU A CA 1
ATOM 1240 C C . LEU A 1 153 ? 0.308 10.099 5.543 1.00 87.38 153 LEU A C 1
ATOM 1242 O O . LEU A 1 153 ? 0.338 10.514 4.391 1.00 87.38 153 LEU A O 1
ATOM 1246 N N . ALA A 1 154 ? 1.246 9.272 6.009 1.00 89.00 154 ALA A N 1
ATOM 1247 C CA . ALA A 1 154 ? 2.372 8.823 5.191 1.00 89.00 154 ALA A CA 1
ATOM 1248 C C . ALA A 1 154 ? 1.904 8.104 3.915 1.00 89.00 154 ALA A C 1
ATOM 1250 O O . ALA A 1 154 ? 2.418 8.382 2.832 1.00 89.00 154 ALA A O 1
ATOM 1251 N N . LEU A 1 155 ? 0.892 7.234 4.013 1.00 89.06 155 LEU A N 1
ATOM 1252 C CA . LEU A 1 155 ? 0.297 6.579 2.845 1.00 89.06 155 LEU A CA 1
ATOM 1253 C C . LEU A 1 155 ? -0.354 7.581 1.883 1.00 89.06 155 LEU A C 1
ATOM 1255 O O . LEU A 1 155 ? -0.155 7.472 0.673 1.00 89.06 155 LEU A O 1
ATOM 1259 N N . GLN A 1 156 ? -1.090 8.568 2.401 1.00 91.81 156 GLN A N 1
ATOM 1260 C CA . GLN A 1 156 ? -1.676 9.635 1.584 1.00 91.81 156 GLN A CA 1
ATOM 1261 C C . GLN A 1 156 ? -0.600 10.453 0.864 1.00 91.81 156 GLN A C 1
ATOM 1263 O O . GLN A 1 156 ? -0.729 10.721 -0.331 1.00 91.81 156 GLN A O 1
ATOM 1268 N N . TRP A 1 157 ? 0.486 10.802 1.554 1.00 92.50 157 TRP A N 1
ATOM 1269 C CA . TRP A 1 157 ? 1.617 11.521 0.968 1.00 92.50 157 TRP A CA 1
ATOM 1270 C C . TRP A 1 157 ? 2.301 10.712 -0.132 1.00 92.50 157 TRP A C 1
ATOM 1272 O O . TRP A 1 157 ? 2.564 11.253 -1.201 1.00 92.50 157 TRP A O 1
ATOM 1282 N N . ILE A 1 158 ? 2.528 9.412 0.072 1.00 92.00 158 ILE A N 1
ATOM 1283 C CA . ILE A 1 158 ? 3.097 8.531 -0.959 1.00 92.00 158 ILE A CA 1
ATOM 1284 C C . ILE A 1 158 ? 2.182 8.463 -2.186 1.00 92.00 158 ILE A C 1
ATOM 1286 O O . ILE A 1 158 ? 2.655 8.629 -3.310 1.00 92.00 158 ILE A O 1
ATOM 1290 N N . ALA A 1 159 ? 0.876 8.261 -1.986 1.00 89.06 159 ALA A N 1
ATOM 1291 C CA . ALA A 1 159 ? -0.093 8.237 -3.081 1.00 89.06 159 ALA A CA 1
ATOM 1292 C C . ALA A 1 159 ? -0.112 9.569 -3.847 1.00 89.06 159 ALA A C 1
ATOM 1294 O O . ALA A 1 159 ? -0.138 9.585 -5.076 1.00 89.06 159 ALA A O 1
ATOM 1295 N N . THR A 1 160 ? -0.016 10.683 -3.120 1.00 91.62 160 THR A N 1
ATOM 1296 C CA . THR A 1 160 ? 0.057 12.031 -3.692 1.00 91.62 160 THR A CA 1
ATOM 1297 C C . THR A 1 160 ? 1.322 12.203 -4.524 1.00 91.62 160 THR A C 1
ATOM 1299 O O . THR A 1 160 ? 1.242 12.621 -5.674 1.00 91.62 160 THR A O 1
ATOM 1302 N N . LEU A 1 161 ? 2.492 11.836 -3.998 1.00 90.88 161 LEU A N 1
ATOM 1303 C CA . LEU A 1 161 ? 3.755 11.904 -4.736 1.00 90.88 161 LEU A CA 1
ATOM 1304 C C . LEU A 1 161 ? 3.714 11.055 -6.010 1.00 90.88 161 LEU A C 1
ATOM 1306 O O . LEU A 1 161 ? 4.194 11.492 -7.057 1.00 90.88 161 LEU A O 1
ATOM 1310 N N . PHE A 1 162 ? 3.106 9.872 -5.942 1.00 90.56 162 PHE A N 1
ATOM 1311 C CA . PHE A 1 162 ? 2.952 8.997 -7.099 1.00 90.56 162 PHE A CA 1
ATOM 1312 C C . PHE A 1 162 ? 2.011 9.588 -8.156 1.00 90.56 162 PHE A C 1
ATOM 1314 O O . PHE A 1 162 ? 2.334 9.550 -9.343 1.00 90.56 162 PHE A O 1
ATOM 1321 N N . SER A 1 163 ? 0.890 10.179 -7.733 1.00 89.38 163 SER A N 1
ATOM 1322 C CA . SER A 1 163 ? -0.034 10.887 -8.627 1.00 89.38 163 SER A CA 1
ATOM 1323 C C . SER A 1 163 ? 0.673 12.035 -9.342 1.00 89.38 163 SER A C 1
ATOM 1325 O O . SER A 1 163 ? 0.705 12.057 -10.565 1.00 89.38 163 SER A O 1
ATOM 1327 N N . ASN A 1 164 ? 1.350 12.907 -8.588 1.00 88.94 164 ASN A N 1
ATOM 1328 C CA . ASN A 1 164 ? 2.092 14.037 -9.154 1.00 88.94 164 ASN A CA 1
ATOM 1329 C C . ASN A 1 164 ? 3.191 13.576 -10.124 1.00 88.94 164 ASN A C 1
ATOM 1331 O O . ASN A 1 164 ? 3.407 14.192 -11.162 1.00 88.94 164 ASN A O 1
ATOM 1335 N N . SER A 1 165 ? 3.883 12.478 -9.810 1.00 85.88 165 SER A N 1
ATOM 1336 C CA . SER A 1 165 ? 4.899 11.910 -10.707 1.00 85.88 165 SER A CA 1
ATOM 1337 C C . SER A 1 165 ? 4.273 11.354 -11.992 1.00 85.88 165 SER A C 1
ATOM 1339 O O . SER A 1 165 ? 4.847 11.490 -13.072 1.00 85.88 165 SER A O 1
ATOM 1341 N N . SER A 1 166 ? 3.088 10.748 -11.885 1.00 85.00 166 SER A N 1
ATOM 1342 C CA . SER A 1 166 ? 2.340 10.203 -13.023 1.00 85.00 166 SER A CA 1
ATOM 1343 C C . SER A 1 166 ? 1.762 11.303 -13.914 1.00 85.00 166 SER A C 1
ATOM 1345 O O . SER A 1 166 ? 1.721 11.121 -15.126 1.00 85.00 166 SER A O 1
ATOM 1347 N N . ASP A 1 167 ? 1.406 12.463 -13.357 1.00 86.62 167 ASP A N 1
ATOM 1348 C CA . ASP A 1 167 ? 0.911 13.619 -14.120 1.00 86.62 167 ASP A CA 1
ATOM 1349 C C . ASP A 1 167 ? 1.973 14.204 -15.070 1.00 86.62 167 ASP A C 1
ATOM 1351 O O . ASP A 1 167 ? 1.645 14.772 -16.112 1.00 86.62 167 ASP A O 1
ATOM 1355 N N . VAL A 1 168 ? 3.261 14.018 -14.762 1.00 85.69 168 VAL A N 1
ATOM 1356 C CA . VAL A 1 168 ? 4.380 14.463 -15.614 1.00 85.69 168 VAL A CA 1
ATOM 1357 C C . VAL A 1 168 ? 4.686 13.457 -16.736 1.00 85.69 168 VAL A C 1
ATOM 1359 O O . VAL A 1 168 ? 5.280 13.820 -17.756 1.00 85.69 168 VAL A O 1
ATOM 1362 N N . ALA A 1 169 ? 4.254 12.198 -16.606 1.00 84.81 169 ALA A N 1
ATOM 1363 C CA . ALA A 1 169 ? 4.568 11.144 -17.573 1.00 84.81 169 ALA A CA 1
ATOM 1364 C C . ALA A 1 169 ? 4.025 11.415 -18.998 1.00 84.81 169 ALA A C 1
ATOM 1366 O O . ALA A 1 169 ? 4.796 11.256 -19.950 1.00 84.81 169 ALA A O 1
ATOM 1367 N N . PRO A 1 170 ? 2.774 11.883 -19.198 1.00 84.81 170 PRO A N 1
ATOM 1368 C CA . PRO A 1 170 ? 2.262 12.225 -20.526 1.00 84.81 170 PRO A CA 1
ATOM 1369 C C . PRO A 1 170 ? 3.047 13.356 -21.197 1.00 84.81 170 PRO A C 1
ATOM 1371 O O . PRO A 1 170 ? 3.312 13.290 -22.396 1.00 84.81 170 PRO A O 1
ATOM 1374 N N . ALA A 1 171 ? 3.458 14.369 -20.426 1.00 84.38 171 ALA A N 1
ATOM 1375 C CA . ALA A 1 171 ? 4.239 15.497 -20.932 1.00 84.38 171 ALA A CA 1
ATOM 1376 C C . ALA A 1 171 ? 5.638 15.062 -21.394 1.00 84.38 171 ALA A C 1
ATOM 1378 O O . ALA A 1 171 ? 6.166 15.566 -22.381 1.00 84.38 171 ALA A O 1
ATOM 1379 N N . PHE A 1 172 ? 6.242 14.092 -20.711 1.00 87.19 172 PHE A N 1
ATOM 1380 C CA . PHE A 1 172 ? 7.523 13.539 -21.134 1.00 87.19 172 PHE A CA 1
ATOM 1381 C C . PHE A 1 172 ? 7.387 12.636 -22.369 1.00 87.19 172 PHE A C 1
ATOM 1383 O O . PHE A 1 172 ? 8.200 12.723 -23.290 1.00 87.19 172 PHE A O 1
ATOM 1390 N N . ALA A 1 173 ? 6.341 11.807 -22.422 1.00 88.81 173 ALA A N 1
ATOM 1391 C CA . ALA A 1 173 ? 6.061 10.940 -23.563 1.00 88.81 173 ALA A CA 1
ATOM 1392 C C . ALA A 1 173 ? 5.778 11.739 -24.846 1.00 88.81 173 ALA A C 1
ATOM 1394 O O . ALA A 1 173 ? 6.280 11.381 -25.912 1.00 88.81 173 ALA A O 1
ATOM 1395 N N . SER A 1 174 ? 5.036 12.847 -24.752 1.00 89.94 174 SER A N 1
ATOM 1396 C CA . SER A 1 174 ? 4.768 13.716 -25.902 1.00 89.94 174 SER A CA 1
ATOM 1397 C C . SER A 1 174 ? 6.045 14.367 -26.441 1.00 89.94 174 SER A C 1
ATOM 1399 O O . SER A 1 174 ? 6.252 14.392 -27.651 1.00 89.94 174 SER A O 1
ATOM 1401 N N . LEU A 1 175 ? 6.951 14.813 -25.567 1.00 90.62 175 LEU A N 1
ATOM 1402 C CA . LEU A 1 175 ? 8.242 15.371 -25.977 1.00 90.62 175 LEU A CA 1
ATOM 1403 C C . LEU A 1 175 ? 9.145 14.332 -26.647 1.00 90.62 175 LEU A C 1
ATOM 1405 O O . LEU A 1 175 ? 9.818 14.647 -27.626 1.00 90.62 175 LEU A O 1
ATOM 1409 N N . GLN A 1 176 ? 9.171 13.096 -26.144 1.00 88.31 176 GLN A N 1
ATOM 1410 C CA . GLN A 1 176 ? 9.911 12.018 -26.804 1.00 88.31 176 GLN A CA 1
ATOM 1411 C C . GLN A 1 176 ? 9.327 11.682 -28.174 1.00 88.31 176 GLN A C 1
ATOM 1413 O O . GLN A 1 176 ? 10.085 11.473 -29.118 1.00 88.31 176 GLN A O 1
ATOM 1418 N N . LEU A 1 177 ? 7.997 11.666 -28.291 1.00 91.69 177 LEU A N 1
ATOM 1419 C CA . LEU A 1 177 ? 7.324 11.439 -29.564 1.00 91.69 177 LEU A CA 1
ATOM 1420 C C . LEU A 1 177 ? 7.677 12.532 -30.578 1.00 91.69 177 LEU A C 1
ATOM 1422 O O . LEU A 1 177 ? 8.025 12.213 -31.709 1.00 91.69 177 LEU A O 1
ATOM 1426 N N . LEU A 1 178 ? 7.647 13.801 -30.165 1.00 90.38 178 LEU A N 1
ATOM 1427 C CA . LEU A 1 178 ? 8.025 14.927 -31.022 1.00 90.38 178 LEU A CA 1
ATOM 1428 C C . LEU A 1 178 ? 9.482 14.822 -31.485 1.00 90.38 178 LEU A C 1
ATOM 1430 O O . LEU A 1 178 ? 9.737 14.882 -32.683 1.00 90.38 178 LEU A O 1
ATOM 1434 N N . LYS A 1 179 ? 10.421 14.554 -30.570 1.00 88.00 179 LYS A N 1
ATOM 1435 C CA . LYS A 1 179 ? 11.836 14.344 -30.922 1.00 88.00 179 LYS A CA 1
ATOM 1436 C C . LYS A 1 179 ? 12.033 13.177 -31.888 1.00 88.00 179 LYS A C 1
ATOM 1438 O O . LYS A 1 179 ? 12.870 13.249 -32.784 1.00 88.00 179 LYS A O 1
ATOM 1443 N N . TYR A 1 180 ? 11.274 12.096 -31.710 1.00 88.19 180 TYR A N 1
ATOM 1444 C CA . TYR A 1 180 ? 11.323 10.940 -32.603 1.00 88.19 180 TYR A CA 1
ATOM 1445 C C . TYR A 1 180 ? 10.814 11.274 -34.013 1.00 88.19 180 TYR A C 1
ATOM 1447 O O . TYR A 1 180 ? 11.360 10.764 -34.989 1.00 88.19 180 TYR A O 1
ATOM 1455 N N . LEU A 1 181 ? 9.797 12.131 -34.131 1.00 86.25 181 LEU A N 1
ATOM 1456 C CA . LEU A 1 181 ? 9.287 12.597 -35.423 1.00 86.25 181 LEU A CA 1
ATOM 1457 C C . LEU A 1 181 ? 10.276 13.543 -36.118 1.00 86.25 181 LEU A C 1
ATOM 1459 O O . LEU A 1 181 ? 10.587 13.322 -37.283 1.00 86.25 181 LEU A O 1
ATOM 1463 N N . GLU A 1 182 ? 10.838 14.507 -35.390 1.00 89.19 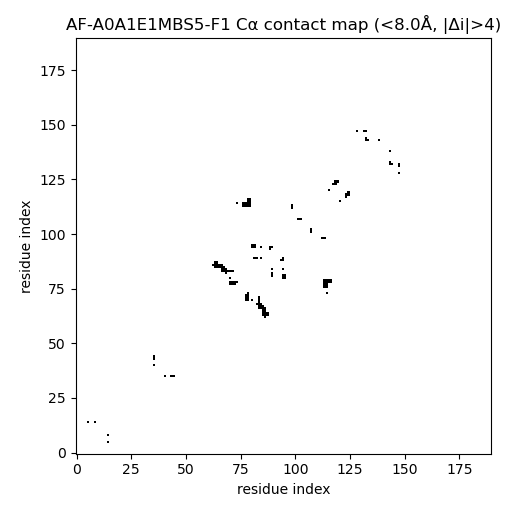182 GLU A N 1
ATOM 1464 C CA . GLU A 1 182 ? 11.832 15.464 -35.901 1.00 89.19 182 GLU A CA 1
ATOM 1465 C C . GLU A 1 182 ? 13.099 14.753 -36.411 1.00 89.19 182 GLU A C 1
ATOM 1467 O O . GLU A 1 182 ? 13.532 14.959 -37.541 1.00 89.19 182 GLU A O 1
ATOM 1472 N N . THR A 1 183 ? 13.612 13.784 -35.643 1.00 84.31 183 THR A N 1
ATOM 1473 C CA . THR A 1 183 ? 14.792 12.987 -36.036 1.00 84.31 183 THR A CA 1
ATOM 1474 C C . THR A 1 183 ? 14.542 12.143 -37.296 1.00 84.31 183 THR A C 1
ATOM 1476 O O . THR A 1 183 ? 15.472 11.829 -38.039 1.00 84.31 183 THR A O 1
ATOM 1479 N N . ARG A 1 184 ? 13.291 11.731 -37.552 1.00 75.69 184 ARG A N 1
ATOM 1480 C CA . ARG A 1 184 ? 12.936 10.981 -38.769 1.00 75.69 184 ARG A CA 1
ATOM 1481 C C . ARG A 1 184 ? 12.820 11.872 -39.998 1.00 75.69 184 ARG A C 1
ATOM 1483 O O . ARG A 1 184 ? 13.085 11.388 -41.094 1.00 75.69 184 ARG A O 1
ATOM 1490 N N . GLU A 1 185 ? 12.423 13.126 -39.823 1.00 72.88 185 GLU A N 1
ATOM 1491 C CA . GLU A 1 185 ? 12.276 14.093 -40.911 1.00 72.88 185 GLU A CA 1
ATOM 1492 C C . GLU A 1 185 ? 13.644 14.614 -41.385 1.00 72.88 185 GLU A C 1
ATOM 1494 O O . GLU A 1 185 ? 13.895 14.678 -42.586 1.00 72.88 185 GLU A O 1
ATOM 1499 N N . GLU A 1 186 ? 14.586 14.839 -40.463 1.00 65.12 186 GLU A N 1
ATOM 1500 C CA . GLU A 1 186 ? 15.969 15.243 -40.779 1.00 65.12 186 GLU A CA 1
ATOM 1501 C C . GLU A 1 186 ? 16.811 14.132 -41.446 1.00 65.12 186 GLU A C 1
ATOM 1503 O O . GLU A 1 186 ? 17.818 14.409 -42.097 1.00 65.12 186 GLU A O 1
ATOM 1508 N N . GLY A 1 187 ? 16.403 12.863 -41.317 1.00 61.56 187 GLY A N 1
ATOM 1509 C CA . GLY A 1 187 ? 17.085 11.697 -41.897 1.00 61.56 187 GLY A CA 1
ATOM 1510 C C . GLY A 1 187 ? 16.727 11.373 -43.355 1.00 61.56 187 GLY A C 1
ATOM 1511 O O . GLY A 1 187 ? 17.218 10.373 -43.880 1.00 61.56 187 GLY A O 1
ATOM 1512 N N . SER A 1 188 ? 15.871 12.171 -44.005 1.00 47.97 188 SER A N 1
ATOM 1513 C CA . SER A 1 188 ? 15.501 12.027 -45.419 1.00 47.97 188 SER A CA 1
ATOM 1514 C C . SER A 1 188 ? 16.324 12.992 -46.288 1.00 47.97 188 SER A C 1
ATOM 1516 O O . SER A 1 188 ? 15.896 14.133 -46.471 1.00 47.97 188 SER A O 1
ATOM 1518 N N . PRO A 1 189 ? 17.486 12.588 -46.845 1.00 50.38 189 PRO A N 1
ATOM 1519 C CA . PRO A 1 189 ? 18.215 13.430 -47.787 1.00 50.38 189 PRO A CA 1
ATOM 1520 C C . PRO A 1 189 ? 17.383 13.632 -49.061 1.00 50.38 189 PRO A C 1
ATOM 1522 O O . PRO A 1 189 ? 16.983 12.663 -49.708 1.00 50.38 189 PRO A O 1
ATOM 1525 N N . SER A 1 190 ? 17.116 14.901 -49.379 1.00 44.12 190 SER A N 1
ATOM 1526 C CA . SER A 1 190 ? 16.628 15.380 -50.680 1.00 44.12 190 SER A CA 1
ATOM 1527 C C . SER A 1 190 ? 17.642 15.141 -51.791 1.00 44.12 190 SER A C 1
ATOM 1529 O O . SER A 1 190 ? 18.833 15.431 -51.523 1.00 44.12 190 SER A O 1
#

Radius of gyration: 27.16 Å; Cα contacts (8 Å, |Δi|>4): 75; chains: 1; bounding box: 69×49×81 Å

Mean predicted aligned error: 15.56 Å

Organism: Rhynchosporium secalis (NCBI:txid38038)